Protein AF-A0A0N4TGU3-F1 (afdb_monomer_lite)

Foldseek 3Di:
DDWDWDWDPWQWFFDDPTDIDIFIGDPVRHGDDPVVVVVVVVCVVPPDDDDDDPPDDDDLPDADKDWDQDVPPGTDIDGNHDPAVVVVVVVVVWADLVVLLCVCVQVPPRHAFEAEEALLAPCLVNCCCRCCVSSNHDCVSYHNSHHDRRSVVFGQDADCVRVVVQQVVQLVQPHAKYKGAIRHRPDMWIAGHNRRGDDPVNVVVVCVVPVVNIVNCVVPNDDD

Sequence (224 aa):
INGGIILTASHNPGGPKADFGIKFNCANGGPAPEKLTEAIYAVSKNISKYYICHDLHADFTKIGKTDYDIDGYGIFTVHVIDSVKDYVQLMEQIFDFSKMKELLSGQTMGQFNVLIDSLYGATGPYVNTILVEKLGVDPKFMSHTTPKPDFGGGHPDPNLTYAKQLVDTMKKGEHDFGAAFDGDGDRNMILGKNGFFVTPSDSLAVIAANLKCIPYFQQNGIKG

Organism: Brugia pahangi (NCBI:txid6280)

Structure (mmCIF, N/CA/C/O backbone):
data_AF-A0A0N4TGU3-F1
#
_entry.id   AF-A0A0N4TGU3-F1
#
loop_
_atom_site.group_PDB
_atom_site.id
_atom_site.type_symbol
_atom_site.label_atom_id
_atom_site.label_alt_id
_atom_site.label_comp_id
_atom_site.label_asym_id
_atom_site.label_entity_id
_atom_site.label_seq_id
_atom_site.pdbx_PDB_ins_code
_atom_site.Cartn_x
_atom_site.Cartn_y
_atom_site.Cartn_z
_atom_site.occupancy
_atom_site.B_iso_or_equiv
_atom_site.auth_seq_id
_atom_site.auth_comp_id
_atom_site.auth_asym_id
_atom_site.auth_atom_id
_atom_site.pdbx_PDB_model_num
ATOM 1 N N . ILE A 1 1 ? 2.441 -5.077 -24.527 1.00 62.81 1 ILE A N 1
ATOM 2 C CA . ILE A 1 1 ? 1.468 -5.411 -23.460 1.00 62.81 1 ILE A CA 1
ATOM 3 C C . ILE A 1 1 ? 1.308 -4.152 -22.633 1.00 62.81 1 ILE A C 1
ATOM 5 O O . ILE A 1 1 ? 2.326 -3.623 -22.210 1.00 62.81 1 ILE A O 1
ATOM 9 N N . ASN A 1 2 ? 0.084 -3.656 -22.461 1.00 89.38 2 ASN A N 1
ATOM 10 C CA . ASN A 1 2 ? -0.181 -2.531 -21.562 1.00 89.38 2 ASN A CA 1
ATOM 11 C C . ASN A 1 2 ? -0.413 -3.092 -20.156 1.00 89.38 2 ASN A C 1
ATOM 13 O O . ASN A 1 2 ? -1.123 -4.091 -20.008 1.00 89.38 2 ASN A O 1
ATOM 17 N N . GLY A 1 3 ? 0.212 -2.493 -19.151 1.00 95.38 3 GLY A N 1
ATOM 18 C CA . GLY A 1 3 ? 0.211 -2.997 -17.784 1.00 95.38 3 GLY A CA 1
ATOM 19 C C . GLY A 1 3 ? 1.133 -2.185 -16.882 1.00 95.38 3 GLY A C 1
ATOM 20 O O . GLY A 1 3 ? 1.679 -1.169 -17.311 1.00 95.38 3 GLY A O 1
ATOM 21 N N . GLY A 1 4 ? 1.307 -2.650 -15.650 1.00 97.06 4 GLY A N 1
ATOM 22 C CA . GLY A 1 4 ? 2.168 -2.025 -14.649 1.00 97.06 4 GLY A CA 1
ATOM 23 C C . GLY A 1 4 ? 3.147 -3.027 -14.048 1.00 97.06 4 GLY A C 1
ATOM 24 O O . GLY A 1 4 ? 2.794 -4.183 -13.825 1.00 97.06 4 GLY A O 1
ATOM 25 N N . ILE A 1 5 ? 4.373 -2.578 -13.783 1.00 98.00 5 ILE A N 1
ATOM 26 C CA . ILE A 1 5 ? 5.356 -3.316 -12.983 1.00 98.00 5 ILE A CA 1
ATOM 27 C C . ILE A 1 5 ? 5.331 -2.734 -11.573 1.00 98.00 5 ILE A C 1
ATOM 29 O O . ILE A 1 5 ? 5.429 -1.520 -11.409 1.00 98.00 5 ILE A O 1
ATOM 33 N N . ILE A 1 6 ? 5.218 -3.599 -10.569 1.00 98.31 6 ILE A N 1
ATOM 34 C CA . ILE A 1 6 ? 5.195 -3.216 -9.157 1.00 98.31 6 ILE A CA 1
ATOM 35 C C . ILE A 1 6 ? 6.388 -3.885 -8.477 1.00 98.31 6 ILE A C 1
ATOM 37 O O . ILE A 1 6 ? 6.524 -5.110 -8.503 1.00 98.31 6 ILE A O 1
ATOM 41 N N . LEU A 1 7 ? 7.268 -3.075 -7.893 1.00 98.06 7 LEU A N 1
ATOM 42 C CA . LEU A 1 7 ? 8.461 -3.544 -7.192 1.00 98.06 7 LEU A CA 1
ATOM 43 C C . LEU A 1 7 ? 8.112 -3.782 -5.723 1.00 98.06 7 LEU A C 1
ATOM 45 O O . LEU A 1 7 ? 8.076 -2.847 -4.928 1.00 98.06 7 LEU A O 1
ATOM 49 N N . THR A 1 8 ? 7.783 -5.025 -5.385 1.00 98.19 8 THR A N 1
ATOM 50 C CA . THR A 1 8 ? 7.351 -5.410 -4.040 1.00 98.19 8 THR A CA 1
ATOM 51 C C . THR A 1 8 ? 7.442 -6.920 -3.828 1.00 98.19 8 THR A C 1
ATOM 53 O O . THR A 1 8 ? 7.104 -7.708 -4.714 1.00 98.19 8 THR A O 1
ATOM 56 N N . ALA A 1 9 ? 7.854 -7.317 -2.623 1.00 97.12 9 ALA A N 1
ATOM 57 C CA . ALA A 1 9 ? 7.730 -8.681 -2.108 1.00 97.12 9 ALA A CA 1
ATOM 58 C C . ALA A 1 9 ? 6.571 -8.809 -1.088 1.00 97.12 9 ALA A C 1
ATOM 60 O O . ALA A 1 9 ? 6.477 -9.788 -0.353 1.00 97.12 9 ALA A O 1
ATOM 61 N N . SER A 1 10 ? 5.651 -7.836 -1.072 1.00 96.44 10 SER A N 1
ATOM 62 C CA . SER A 1 10 ? 4.466 -7.791 -0.210 1.00 96.44 10 SER A CA 1
ATOM 63 C C . SER A 1 10 ? 4.842 -7.899 1.274 1.00 96.44 10 SER A C 1
ATOM 65 O O . SER A 1 10 ? 5.563 -7.041 1.771 1.00 96.44 10 SER A O 1
ATOM 67 N N . HIS A 1 11 ? 4.416 -8.947 1.975 1.00 96.44 11 HIS A N 1
ATOM 68 C CA . HIS A 1 11 ? 4.719 -9.175 3.396 1.00 96.44 11 HIS A CA 1
ATOM 69 C C . HIS A 1 11 ? 6.165 -9.594 3.739 1.00 96.44 11 HIS A C 1
ATOM 71 O O . HIS A 1 11 ? 6.512 -9.736 4.915 1.00 96.44 11 HIS A O 1
ATOM 77 N N . ASN A 1 12 ? 7.005 -9.859 2.737 1.00 96.75 12 ASN A N 1
ATOM 78 C CA . ASN A 1 12 ? 8.379 -10.297 2.959 1.00 96.75 12 ASN A CA 1
ATOM 79 C C . ASN A 1 12 ? 9.270 -9.143 3.469 1.00 96.75 12 ASN A C 1
ATOM 81 O O . ASN A 1 12 ? 9.029 -7.981 3.136 1.00 96.75 12 ASN A O 1
ATOM 85 N N . PRO A 1 13 ? 10.316 -9.440 4.263 1.00 96.69 13 PRO A N 1
ATOM 86 C CA . PRO A 1 13 ? 11.221 -8.422 4.780 1.00 96.69 13 PRO A CA 1
ATOM 87 C C . PRO A 1 13 ? 12.042 -7.788 3.650 1.00 96.69 13 PRO A C 1
ATOM 89 O O . PRO A 1 13 ? 12.363 -8.430 2.650 1.00 96.69 13 PRO A O 1
ATOM 92 N N . GLY A 1 14 ? 12.415 -6.524 3.846 1.00 96.81 14 GLY A N 1
ATOM 93 C CA . GLY A 1 14 ? 13.180 -5.722 2.895 1.00 96.81 14 GLY A CA 1
ATOM 94 C C . GLY A 1 14 ? 14.617 -5.473 3.348 1.00 96.81 14 GLY A C 1
ATOM 95 O O . GLY A 1 14 ? 15.012 -5.781 4.473 1.00 96.81 14 GLY A O 1
ATOM 96 N N . GLY A 1 15 ? 15.408 -4.879 2.459 1.00 96.12 15 GLY A N 1
ATOM 97 C CA . GLY A 1 15 ? 16.794 -4.492 2.709 1.00 96.12 15 GLY A CA 1
ATOM 98 C C . GLY A 1 15 ? 17.824 -5.340 1.948 1.00 96.12 15 GLY A C 1
ATOM 99 O O . GLY A 1 15 ? 17.481 -6.341 1.323 1.00 96.12 15 GLY A O 1
ATOM 100 N N . PRO A 1 16 ? 19.119 -4.969 1.992 1.00 94.81 16 PRO A N 1
ATOM 101 C CA . PRO A 1 16 ? 20.143 -5.515 1.087 1.00 94.81 16 PRO A CA 1
ATOM 102 C C . PRO A 1 16 ? 20.400 -7.027 1.177 1.00 94.81 16 PRO A C 1
ATOM 104 O O . PRO A 1 16 ? 21.059 -7.584 0.305 1.00 94.81 16 PRO A O 1
ATOM 107 N N . LYS A 1 17 ? 19.955 -7.677 2.259 1.00 94.50 17 LYS A N 1
ATOM 108 C CA . LYS A 1 17 ? 20.129 -9.118 2.514 1.00 94.50 17 LYS A CA 1
ATOM 109 C C . LYS A 1 17 ? 18.799 -9.874 2.601 1.00 94.50 17 LYS A C 1
ATOM 111 O O . LYS A 1 17 ? 18.796 -11.017 3.047 1.00 94.50 17 LYS A O 1
ATOM 116 N N . ALA A 1 18 ? 17.698 -9.215 2.262 1.00 95.69 18 ALA A N 1
ATOM 117 C CA . ALA A 1 18 ? 16.353 -9.753 2.377 1.00 95.69 18 ALA A CA 1
ATOM 118 C C . ALA A 1 18 ? 15.733 -9.945 0.985 1.00 95.69 18 ALA A C 1
ATOM 120 O O . ALA A 1 18 ? 16.453 -10.054 -0.012 1.00 95.69 18 ALA A O 1
ATOM 121 N N . ASP A 1 19 ? 14.408 -10.021 0.924 1.00 96.06 19 ASP A N 1
ATOM 122 C CA . ASP A 1 19 ? 13.689 -10.353 -0.294 1.00 96.06 19 ASP A CA 1
ATOM 123 C C . ASP A 1 19 ? 13.479 -9.129 -1.196 1.00 96.06 19 ASP A C 1
ATOM 125 O O . ASP A 1 19 ? 13.441 -7.975 -0.762 1.00 96.06 19 ASP A O 1
ATOM 129 N N . PHE A 1 20 ? 13.296 -9.398 -2.487 1.00 97.06 20 PHE A N 1
ATOM 130 C CA . PHE A 1 20 ? 12.851 -8.422 -3.473 1.00 97.06 20 PHE A CA 1
ATOM 131 C C . PHE A 1 20 ? 11.940 -9.116 -4.482 1.00 97.06 20 PHE A C 1
ATOM 133 O O . PHE A 1 20 ? 12.209 -10.242 -4.900 1.00 97.06 20 PHE A O 1
ATOM 140 N N . GLY A 1 21 ? 10.859 -8.450 -4.882 1.00 97.06 21 GLY A N 1
ATOM 141 C CA . GLY A 1 21 ? 9.856 -9.017 -5.776 1.00 97.06 21 GLY A CA 1
ATOM 142 C C . GLY A 1 21 ? 9.505 -8.073 -6.916 1.00 97.06 21 GLY A C 1
ATOM 143 O O . GLY A 1 21 ? 9.563 -6.851 -6.781 1.00 97.06 21 GLY A O 1
ATOM 144 N N . ILE A 1 22 ? 9.143 -8.656 -8.056 1.00 98.12 22 ILE A N 1
ATOM 145 C CA . ILE A 1 22 ? 8.679 -7.937 -9.242 1.00 98.12 22 ILE A CA 1
ATOM 146 C C . ILE A 1 22 ? 7.333 -8.547 -9.630 1.00 98.12 22 ILE A C 1
ATOM 148 O O . ILE A 1 22 ? 7.275 -9.686 -10.094 1.00 98.12 22 ILE A O 1
ATOM 152 N N . LYS A 1 23 ? 6.248 -7.796 -9.429 1.00 97.88 23 LYS A N 1
ATOM 153 C CA . LYS A 1 23 ? 4.895 -8.163 -9.865 1.00 97.88 23 LYS A CA 1
ATOM 154 C C . LYS A 1 23 ? 4.578 -7.466 -11.192 1.00 97.88 23 LYS A C 1
ATOM 156 O O . LYS A 1 23 ? 5.025 -6.344 -11.432 1.00 97.88 23 LYS A O 1
ATOM 161 N N . PHE A 1 24 ? 3.783 -8.114 -12.042 1.00 97.56 24 PHE A N 1
ATOM 162 C CA . PHE A 1 24 ? 3.253 -7.522 -13.272 1.00 97.56 24 PHE A CA 1
ATOM 163 C C . PHE A 1 24 ? 1.722 -7.586 -13.275 1.00 97.56 24 PHE A C 1
ATOM 165 O O . PHE A 1 24 ? 1.149 -8.669 -13.140 1.00 97.56 24 PHE A O 1
ATOM 172 N N . ASN A 1 25 ? 1.078 -6.437 -13.481 1.00 97.19 25 ASN A N 1
ATOM 173 C CA . ASN A 1 25 ? -0.370 -6.308 -13.629 1.00 97.19 25 ASN A CA 1
ATOM 174 C C . ASN A 1 25 ? -0.735 -5.957 -15.076 1.00 97.19 25 ASN A C 1
ATOM 176 O O . ASN A 1 25 ? -0.005 -5.245 -15.764 1.00 97.19 25 ASN A O 1
ATOM 180 N N . CYS A 1 26 ? -1.878 -6.455 -15.541 1.00 95.56 26 CYS A N 1
ATOM 181 C CA . CYS A 1 26 ? -2.378 -6.249 -16.900 1.00 95.56 26 CYS A CA 1
ATOM 182 C C . CYS A 1 26 ? -3.185 -4.948 -17.039 1.00 95.56 26 CYS A C 1
ATOM 184 O O . CYS A 1 26 ? -3.444 -4.238 -16.072 1.00 95.56 26 CYS A O 1
ATOM 186 N N . ALA A 1 27 ? -3.630 -4.651 -18.263 1.00 94.88 27 ALA A N 1
ATOM 187 C CA . ALA A 1 27 ? -4.400 -3.448 -18.596 1.00 94.88 27 ALA A CA 1
ATOM 188 C C . ALA A 1 27 ? -5.718 -3.273 -17.810 1.00 94.88 27 ALA A C 1
ATOM 190 O O . ALA A 1 27 ? -6.228 -2.162 -17.733 1.00 94.88 27 ALA A O 1
ATOM 191 N N . ASN A 1 28 ? -6.272 -4.343 -17.232 1.00 92.94 28 ASN A N 1
ATOM 192 C CA . ASN A 1 28 ? -7.450 -4.283 -16.359 1.00 92.94 28 ASN A CA 1
ATOM 193 C C . ASN A 1 28 ? -7.115 -3.900 -14.902 1.00 92.94 28 ASN A C 1
ATOM 195 O O . ASN A 1 28 ? -8.011 -3.889 -14.065 1.00 92.94 28 ASN A O 1
ATOM 199 N N . GLY A 1 29 ? -5.841 -3.653 -14.583 1.00 94.31 29 GLY A N 1
ATOM 200 C CA . GLY A 1 29 ? -5.355 -3.340 -13.237 1.00 94.31 29 GLY A CA 1
ATOM 201 C C . GLY A 1 29 ? -5.080 -4.561 -12.354 1.00 94.31 29 GLY A C 1
ATOM 202 O O . GLY A 1 29 ? -4.425 -4.418 -11.325 1.00 94.31 29 GLY A O 1
ATOM 203 N N . GLY A 1 30 ? -5.521 -5.758 -12.754 1.00 94.75 30 GLY A N 1
ATOM 204 C CA . GLY A 1 30 ? -5.329 -6.996 -11.996 1.00 94.75 30 GLY A CA 1
ATOM 205 C C . GLY A 1 30 ? -4.001 -7.711 -12.294 1.00 94.75 30 GLY A C 1
ATOM 206 O O . GLY A 1 30 ? -3.313 -7.357 -13.257 1.00 94.75 30 GLY A O 1
ATOM 207 N N . PRO A 1 31 ? -3.645 -8.742 -11.503 1.00 96.19 31 PRO A N 1
ATOM 208 C CA . PRO A 1 31 ? -2.438 -9.540 -11.709 1.00 96.19 31 PRO A CA 1
ATOM 209 C C . PRO A 1 31 ? -2.393 -10.203 -13.089 1.00 96.19 31 PRO A C 1
ATOM 211 O O . PRO A 1 31 ? -3.428 -10.514 -13.684 1.00 96.19 31 PRO A O 1
ATOM 214 N N . ALA A 1 32 ? -1.186 -10.463 -13.590 1.00 96.12 32 ALA A N 1
ATOM 215 C CA . ALA A 1 32 ? -0.993 -11.253 -14.799 1.00 96.12 32 ALA A CA 1
ATOM 216 C C . ALA A 1 32 ? -1.655 -12.643 -14.685 1.00 96.12 32 ALA A C 1
ATOM 218 O O . ALA A 1 32 ? -1.373 -13.365 -13.728 1.00 96.12 32 ALA A O 1
ATOM 219 N N . PRO A 1 33 ? -2.496 -13.057 -15.653 1.00 95.62 33 PRO A N 1
ATOM 220 C CA . PRO A 1 33 ? -3.058 -14.402 -15.659 1.00 95.62 33 PRO A CA 1
ATOM 221 C C . PRO A 1 33 ? -1.972 -15.443 -15.956 1.00 95.62 33 PRO A C 1
ATOM 223 O O . PRO A 1 33 ? -0.985 -15.141 -16.629 1.00 95.62 33 PRO A O 1
ATOM 226 N N . GLU A 1 34 ? -2.209 -16.692 -15.550 1.00 96.38 34 GLU A N 1
ATOM 227 C CA . GLU A 1 34 ? -1.253 -17.806 -15.679 1.00 96.38 34 GLU A CA 1
ATOM 228 C C . GLU A 1 34 ? -0.690 -17.961 -17.100 1.00 96.38 34 GLU A C 1
ATOM 230 O O . GLU A 1 34 ? 0.513 -18.096 -17.307 1.00 96.38 34 GLU A O 1
ATOM 235 N N . LYS A 1 35 ? -1.549 -17.838 -18.119 1.00 96.25 35 LYS A N 1
ATOM 236 C CA . LYS A 1 35 ? -1.128 -17.893 -19.527 1.00 96.25 35 LYS A CA 1
ATOM 237 C C . LYS A 1 35 ? -0.034 -16.869 -19.858 1.00 96.25 35 LYS A C 1
ATOM 239 O O . LYS A 1 35 ? 0.844 -17.151 -20.671 1.00 96.25 35 LYS A O 1
ATOM 244 N N . LEU A 1 36 ? -0.104 -15.671 -19.274 1.00 95.50 36 LEU A N 1
ATOM 245 C CA . LEU A 1 36 ? 0.902 -14.635 -19.480 1.00 95.50 36 LEU A CA 1
ATOM 246 C C . LEU A 1 36 ? 2.160 -14.907 -18.650 1.00 95.50 36 LEU A C 1
ATOM 248 O O . LEU A 1 36 ? 3.262 -14.745 -19.172 1.00 95.50 36 LEU A O 1
ATOM 252 N N . THR A 1 37 ? 2.024 -15.338 -17.395 1.00 96.88 37 THR A N 1
ATOM 253 C CA . THR A 1 37 ? 3.190 -15.657 -16.556 1.00 96.88 37 THR A CA 1
ATOM 254 C C . THR A 1 37 ? 3.992 -16.825 -17.128 1.00 96.88 37 THR A C 1
ATOM 256 O O . THR A 1 37 ? 5.217 -16.749 -17.163 1.00 96.88 37 THR A O 1
ATOM 259 N N . GLU A 1 38 ? 3.331 -17.841 -17.686 1.00 97.88 38 GLU A N 1
ATOM 260 C CA . GLU A 1 38 ? 3.986 -18.943 -18.404 1.00 97.88 38 GLU A CA 1
ATOM 261 C C . GLU A 1 38 ? 4.709 -18.470 -19.668 1.00 97.88 38 GLU A C 1
ATOM 263 O O . GLU A 1 38 ? 5.823 -18.907 -19.958 1.00 97.88 38 GLU A O 1
ATOM 268 N N . ALA A 1 39 ? 4.130 -17.521 -20.408 1.00 96.75 39 ALA A N 1
ATOM 269 C CA . ALA A 1 39 ? 4.801 -16.930 -21.563 1.00 96.75 39 ALA A CA 1
ATOM 270 C C . ALA A 1 39 ? 6.064 -16.149 -21.151 1.00 96.75 39 ALA A C 1
ATOM 272 O O . ALA A 1 39 ? 7.111 -16.296 -21.783 1.00 96.75 39 ALA A O 1
ATOM 273 N N . ILE A 1 40 ? 5.991 -15.361 -20.070 1.00 96.50 40 ILE A N 1
ATOM 274 C CA . ILE A 1 40 ? 7.148 -14.650 -19.501 1.00 96.50 40 ILE A CA 1
ATOM 275 C C . ILE A 1 40 ? 8.219 -15.655 -19.053 1.00 96.50 40 ILE A C 1
ATOM 277 O O . ILE A 1 40 ? 9.395 -15.479 -19.370 1.00 96.50 40 ILE A O 1
ATOM 281 N N . TYR A 1 41 ? 7.819 -16.736 -18.382 1.00 98.19 41 TYR A N 1
ATOM 282 C CA . TYR A 1 41 ? 8.716 -17.803 -17.940 1.00 98.19 41 TYR A CA 1
ATOM 283 C C . TYR A 1 41 ? 9.380 -18.548 -19.110 1.00 98.19 41 TYR A C 1
ATOM 285 O O . TYR A 1 41 ? 10.576 -18.842 -19.085 1.00 98.19 41 TYR A O 1
ATOM 293 N N . ALA A 1 42 ? 8.638 -18.835 -20.178 1.00 98.19 42 ALA A N 1
ATOM 294 C CA . ALA A 1 42 ? 9.193 -19.454 -21.375 1.00 98.19 42 ALA A CA 1
ATOM 295 C C . ALA A 1 42 ? 10.245 -18.555 -22.047 1.00 98.19 42 ALA A C 1
ATOM 297 O O . ALA A 1 42 ? 11.289 -19.054 -22.474 1.00 98.19 42 ALA A O 1
ATOM 298 N N . VAL A 1 43 ? 10.004 -17.240 -22.106 1.00 97.44 43 VAL A N 1
ATOM 299 C CA . VAL A 1 43 ? 10.977 -16.268 -22.627 1.00 97.44 43 VAL A CA 1
ATOM 300 C C . VAL A 1 43 ? 12.199 -16.174 -21.715 1.00 97.44 43 VAL A C 1
ATOM 302 O O . VAL A 1 43 ? 13.317 -16.230 -22.220 1.00 97.44 43 VAL A O 1
ATOM 305 N N . SER A 1 44 ? 12.024 -16.094 -20.392 1.00 97.69 44 SER A N 1
ATOM 306 C CA . SER A 1 44 ? 13.148 -15.944 -19.455 1.00 97.69 44 SER A CA 1
ATOM 307 C C . SER A 1 44 ? 14.124 -17.122 -19.496 1.00 97.69 44 SER A C 1
ATOM 309 O O . SER A 1 44 ? 15.324 -16.922 -19.339 1.00 97.69 44 SER A O 1
ATOM 311 N N . LYS A 1 45 ? 13.643 -18.336 -19.794 1.00 98.31 45 LYS A N 1
ATOM 312 C CA . LYS A 1 45 ? 14.494 -19.524 -19.985 1.00 98.31 45 LYS A CA 1
ATOM 313 C C . LYS A 1 45 ? 15.342 -19.502 -21.256 1.00 98.31 45 LYS A C 1
ATOM 315 O O . LYS A 1 45 ? 16.342 -20.207 -21.317 1.00 98.31 45 LYS A O 1
ATOM 320 N N . ASN A 1 46 ? 14.922 -18.758 -22.277 1.00 97.81 46 ASN A N 1
ATOM 321 C CA . ASN A 1 46 ? 15.519 -18.806 -23.617 1.00 97.81 46 ASN A CA 1
ATOM 322 C C . ASN A 1 46 ? 16.104 -17.461 -24.071 1.00 97.81 46 ASN A C 1
ATOM 324 O O . ASN A 1 46 ? 16.582 -17.345 -25.201 1.00 97.81 46 ASN A O 1
ATOM 328 N N . ILE A 1 47 ? 16.043 -16.428 -23.230 1.00 97.69 47 ILE A N 1
ATOM 329 C CA . ILE A 1 47 ? 16.523 -15.092 -23.575 1.00 97.69 47 ILE A CA 1
ATOM 330 C C . ILE A 1 47 ? 18.046 -15.103 -23.770 1.00 97.69 47 ILE A C 1
ATOM 332 O O . ILE A 1 47 ? 18.796 -15.560 -22.915 1.00 97.69 47 ILE A O 1
ATOM 336 N N . SER A 1 48 ? 18.509 -14.585 -24.909 1.00 97.81 48 SER A N 1
ATOM 337 C CA . SER A 1 48 ? 19.939 -14.495 -25.249 1.00 97.81 48 SER A CA 1
ATOM 338 C C . SER A 1 48 ? 20.453 -13.059 -25.364 1.00 97.81 48 SER A C 1
ATOM 340 O O . SER A 1 48 ? 21.660 -12.830 -25.337 1.00 97.81 48 SER A O 1
ATOM 342 N N . LYS A 1 49 ? 19.547 -12.082 -25.481 1.00 97.69 49 LYS A N 1
ATOM 343 C CA . LYS A 1 49 ? 19.855 -10.649 -25.491 1.00 97.69 49 LYS A CA 1
ATOM 344 C C . LYS A 1 49 ? 18.707 -9.849 -24.887 1.00 97.69 49 LYS A C 1
ATOM 346 O O . LYS A 1 49 ? 17.549 -10.249 -24.994 1.00 97.69 49 LYS A O 1
ATOM 351 N N . TYR A 1 50 ? 19.034 -8.687 -24.341 1.00 96.75 50 TYR A N 1
ATOM 352 C CA . TYR A 1 50 ? 18.082 -7.641 -23.982 1.00 96.75 50 TYR A CA 1
ATOM 353 C C . TYR A 1 50 ? 18.614 -6.290 -24.470 1.00 96.75 50 TYR A C 1
ATOM 355 O O . TYR A 1 50 ? 19.786 -6.171 -24.826 1.00 96.75 50 TYR A O 1
ATOM 363 N N . TYR A 1 51 ? 17.740 -5.290 -24.522 1.00 93.81 51 TYR A N 1
ATOM 364 C CA . TYR A 1 51 ? 18.064 -3.942 -24.978 1.00 93.81 51 TYR A CA 1
ATOM 365 C C . TYR A 1 51 ? 17.891 -2.962 -23.824 1.00 93.81 51 TYR A C 1
ATOM 367 O O . TYR A 1 51 ? 16.942 -3.084 -23.051 1.00 93.81 51 TYR A O 1
ATOM 375 N N . ILE A 1 52 ? 18.807 -2.005 -23.707 1.00 95.06 52 ILE A N 1
ATOM 376 C CA . ILE A 1 52 ? 18.820 -1.012 -22.634 1.00 95.06 52 ILE A CA 1
ATOM 377 C C . ILE A 1 52 ? 19.398 0.305 -23.158 1.00 95.06 52 ILE A C 1
ATOM 379 O O . ILE A 1 52 ? 20.338 0.301 -23.950 1.00 95.06 52 ILE A O 1
ATOM 383 N N . CYS A 1 53 ? 18.831 1.426 -22.712 1.00 94.94 53 CYS A N 1
ATOM 384 C CA . CYS A 1 53 ? 19.382 2.762 -22.934 1.00 94.94 53 CYS A CA 1
ATOM 385 C C . CYS A 1 53 ? 20.183 3.154 -21.688 1.00 94.94 53 CYS A C 1
ATOM 387 O O . CYS A 1 53 ? 19.594 3.589 -20.702 1.00 94.94 53 CYS A O 1
ATOM 389 N N . HIS A 1 54 ? 21.502 2.945 -21.701 1.00 92.62 54 HIS A N 1
ATOM 390 C CA . HIS A 1 54 ? 22.352 3.155 -20.519 1.00 92.62 54 HIS A CA 1
ATOM 391 C C . HIS A 1 54 ? 22.375 4.606 -20.026 1.00 92.62 54 HIS A C 1
ATOM 393 O O . HIS A 1 54 ? 22.473 4.822 -18.822 1.00 92.62 54 HIS A O 1
ATOM 399 N N . ASP A 1 55 ? 22.235 5.567 -20.940 1.00 91.88 55 ASP A N 1
ATOM 400 C CA . ASP A 1 55 ? 22.310 7.000 -20.637 1.00 91.88 55 ASP A CA 1
ATOM 401 C C . ASP A 1 55 ? 20.961 7.593 -20.183 1.00 91.88 55 ASP A C 1
ATOM 403 O O . ASP A 1 55 ? 20.870 8.775 -19.844 1.00 91.88 55 ASP A O 1
ATOM 407 N N . LEU A 1 56 ? 19.888 6.789 -20.176 1.00 94.38 56 LEU A N 1
ATOM 408 C CA . LEU A 1 56 ? 18.568 7.238 -19.742 1.00 94.38 56 LEU A CA 1
ATOM 409 C C . LEU A 1 56 ? 18.492 7.232 -18.214 1.00 94.38 56 LEU A C 1
ATOM 411 O O . LEU A 1 56 ? 18.369 6.184 -17.578 1.00 94.38 56 LEU A O 1
ATOM 415 N N . HIS A 1 57 ? 18.480 8.429 -17.631 1.00 94.00 57 HIS A N 1
ATOM 416 C CA . HIS A 1 57 ? 18.319 8.637 -16.195 1.00 94.00 57 HIS A CA 1
ATOM 417 C C . HIS A 1 57 ? 17.068 9.472 -15.901 1.00 94.00 57 HIS A C 1
ATOM 419 O O . HIS A 1 57 ? 17.019 10.674 -16.174 1.00 94.00 57 HIS A O 1
ATOM 425 N N . ALA A 1 58 ? 16.050 8.826 -15.329 1.00 94.50 58 ALA A N 1
ATOM 426 C CA . ALA A 1 58 ? 14.833 9.490 -14.877 1.00 94.50 58 ALA A CA 1
ATOM 427 C C . ALA A 1 58 ? 14.961 9.995 -13.433 1.00 94.50 58 ALA A C 1
ATOM 429 O O . ALA A 1 58 ? 15.377 9.251 -12.546 1.00 94.50 58 ALA A O 1
ATOM 430 N N . ASP A 1 59 ? 14.594 11.258 -13.197 1.00 94.56 59 ASP A N 1
ATOM 431 C CA . ASP A 1 59 ? 14.515 11.844 -11.855 1.00 94.56 59 ASP A CA 1
ATOM 432 C C . ASP A 1 59 ? 13.123 11.584 -11.264 1.00 94.56 59 ASP A C 1
ATOM 434 O O . ASP A 1 59 ? 12.160 12.277 -11.584 1.00 94.56 59 ASP A O 1
ATOM 438 N N . PHE A 1 60 ? 13.017 10.585 -10.387 1.00 95.50 60 PHE A N 1
ATOM 439 C CA . PHE A 1 60 ? 11.763 10.237 -9.708 1.00 95.50 60 PHE A CA 1
ATOM 440 C C . PHE A 1 60 ? 11.451 11.128 -8.492 1.00 95.50 60 PHE A C 1
ATOM 442 O O . PHE A 1 60 ? 10.450 10.905 -7.817 1.00 95.50 60 PHE A O 1
ATOM 449 N N . THR A 1 61 ? 12.290 12.125 -8.182 1.00 95.38 61 THR A N 1
ATOM 450 C CA . THR A 1 61 ? 12.102 12.999 -7.008 1.00 95.38 61 THR A CA 1
ATOM 451 C C . THR A 1 61 ? 11.203 14.203 -7.284 1.00 95.38 61 THR A C 1
ATOM 453 O O . THR A 1 61 ? 10.804 14.903 -6.353 1.00 95.38 61 THR A O 1
ATOM 456 N N . LYS A 1 62 ? 10.862 14.454 -8.554 1.00 94.75 62 LYS A N 1
ATOM 457 C CA . LYS A 1 62 ? 10.057 15.602 -8.980 1.00 94.75 62 LYS A CA 1
ATOM 458 C C . LYS A 1 62 ? 8.846 15.141 -9.766 1.00 94.75 62 LYS A C 1
ATOM 460 O O . LYS A 1 62 ? 8.987 14.528 -10.817 1.00 94.75 62 LYS A O 1
ATOM 465 N N . ILE A 1 63 ? 7.661 15.504 -9.284 1.00 98.00 63 ILE A N 1
ATOM 466 C CA . ILE A 1 63 ? 6.411 15.327 -10.025 1.00 98.00 63 ILE A CA 1
ATOM 467 C C . ILE A 1 63 ? 6.477 16.139 -11.319 1.00 98.00 63 ILE A C 1
ATOM 469 O O . ILE A 1 63 ? 6.845 17.316 -11.309 1.00 98.00 63 ILE A O 1
ATOM 473 N N . GLY A 1 64 ? 6.078 15.526 -12.428 1.00 97.75 64 GLY A N 1
ATOM 474 C CA . GLY A 1 64 ? 6.056 16.179 -13.725 1.00 97.75 64 GLY A CA 1
ATOM 475 C C . GLY A 1 64 ? 6.189 15.209 -14.887 1.00 97.75 64 GLY A C 1
ATOM 476 O O . GLY A 1 64 ? 6.250 13.992 -14.722 1.00 97.75 64 GLY A O 1
ATOM 477 N N . LYS A 1 65 ? 6.220 15.790 -16.084 1.00 98.00 65 LYS A N 1
ATOM 478 C CA . LYS A 1 65 ? 6.467 15.086 -17.338 1.00 98.00 65 LYS A CA 1
ATOM 479 C C . LYS A 1 65 ? 7.879 15.415 -17.819 1.00 98.00 65 LYS A C 1
ATOM 481 O O . LYS A 1 65 ? 8.255 16.586 -17.858 1.00 98.00 65 LYS A O 1
ATOM 486 N N . THR A 1 66 ? 8.627 14.401 -18.233 1.00 97.69 66 THR A N 1
ATOM 487 C CA . THR A 1 66 ? 9.939 14.555 -18.870 1.00 97.69 66 THR A CA 1
ATOM 488 C C . THR A 1 66 ? 9.993 13.719 -20.141 1.00 97.69 66 THR A C 1
ATOM 490 O O . THR A 1 66 ? 9.671 12.533 -20.121 1.00 97.69 66 THR A O 1
ATOM 493 N N . ASP A 1 67 ? 10.380 14.357 -21.242 1.00 97.12 67 ASP A N 1
ATOM 494 C CA . ASP A 1 67 ? 10.561 13.725 -22.546 1.00 97.12 67 ASP A CA 1
ATOM 495 C C . ASP A 1 67 ? 12.058 13.463 -22.775 1.00 97.12 67 ASP A C 1
ATOM 497 O O . ASP A 1 67 ? 12.888 14.350 -22.571 1.00 97.12 67 ASP A O 1
ATOM 501 N N . TYR A 1 68 ? 12.389 12.243 -23.191 1.00 95.88 68 TYR A N 1
ATOM 502 C CA . TYR A 1 68 ? 13.735 11.777 -23.514 1.00 95.88 68 TYR A CA 1
ATOM 503 C C . TYR A 1 68 ? 13.788 11.430 -24.997 1.00 95.88 68 TYR A C 1
ATOM 505 O O . TYR A 1 68 ? 12.997 10.609 -25.459 1.00 95.88 68 TYR A O 1
ATOM 513 N N . ASP A 1 69 ? 14.708 12.034 -25.742 1.00 95.19 69 ASP A N 1
ATOM 514 C CA . ASP A 1 69 ? 14.960 11.636 -27.126 1.00 95.19 69 ASP A CA 1
ATOM 515 C C . ASP A 1 69 ? 15.861 10.398 -27.144 1.00 95.19 69 ASP A C 1
ATOM 517 O O . ASP A 1 69 ? 16.977 10.421 -26.620 1.00 95.19 69 ASP A O 1
ATOM 521 N N . ILE A 1 70 ? 15.348 9.297 -27.685 1.00 94.62 70 ILE A N 1
ATOM 522 C CA . ILE A 1 70 ? 16.054 8.023 -27.775 1.00 94.62 70 ILE A CA 1
ATOM 523 C C . ILE A 1 70 ? 16.546 7.865 -29.208 1.00 94.62 70 ILE A C 1
ATOM 525 O O . ILE A 1 70 ? 15.741 7.709 -30.130 1.00 94.62 70 ILE A O 1
ATOM 529 N N . ASP A 1 71 ? 17.870 7.875 -29.385 1.00 91.56 71 ASP A N 1
ATOM 530 C CA . ASP A 1 71 ? 18.515 7.845 -30.700 1.00 91.56 71 ASP A CA 1
ATOM 531 C C . ASP A 1 71 ? 18.000 6.683 -31.564 1.00 91.56 71 ASP A C 1
ATOM 533 O O . ASP A 1 71 ? 18.086 5.511 -31.194 1.00 91.56 71 ASP A O 1
ATOM 537 N N . GLY A 1 72 ? 17.407 7.022 -32.709 1.00 90.69 72 GLY A N 1
ATOM 538 C CA . GLY A 1 72 ? 16.804 6.064 -33.637 1.00 90.69 72 GLY A CA 1
ATOM 539 C C . GLY A 1 72 ? 15.437 5.484 -33.230 1.00 90.69 72 GLY A C 1
ATOM 540 O O . GLY A 1 72 ? 14.870 4.726 -34.016 1.00 90.69 72 GLY A O 1
ATOM 541 N N . TYR 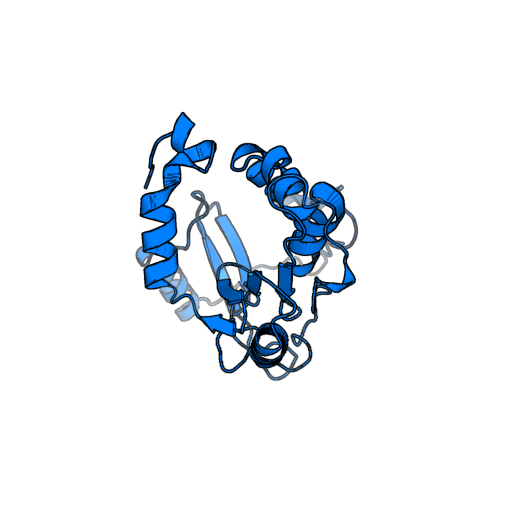A 1 73 ? 14.877 5.838 -32.065 1.00 91.31 73 TYR A N 1
ATOM 542 C CA . TYR A 1 73 ? 13.576 5.345 -31.571 1.00 91.31 73 TYR A CA 1
ATOM 543 C C . TYR A 1 73 ? 12.545 6.452 -31.287 1.00 91.31 73 TYR A C 1
ATOM 545 O O . TYR A 1 73 ? 11.350 6.160 -31.221 1.00 91.31 73 TYR A O 1
ATOM 553 N N . GLY A 1 74 ? 12.976 7.712 -31.174 1.00 95.00 74 GLY A N 1
ATOM 554 C CA . GLY A 1 74 ? 12.112 8.873 -30.959 1.00 95.00 74 GLY A CA 1
ATOM 555 C C . GLY A 1 74 ? 11.882 9.193 -29.482 1.00 95.00 74 GLY A C 1
ATOM 556 O O . GLY A 1 74 ? 12.668 8.821 -28.616 1.00 95.00 74 GLY A O 1
ATOM 557 N N . ILE A 1 75 ? 10.794 9.909 -29.187 1.00 96.94 75 ILE A N 1
ATOM 558 C CA . ILE A 1 75 ? 10.536 10.432 -27.841 1.00 96.94 75 ILE A CA 1
ATOM 559 C C . ILE A 1 75 ? 9.973 9.347 -26.913 1.00 96.94 75 ILE A C 1
ATOM 561 O O . ILE A 1 75 ? 8.894 8.803 -27.152 1.00 96.94 75 ILE A O 1
ATOM 565 N N . PHE A 1 76 ? 10.677 9.094 -25.811 1.00 96.50 76 PHE A N 1
ATOM 566 C CA . PHE A 1 76 ? 10.209 8.332 -24.658 1.00 96.50 76 PHE A CA 1
ATOM 567 C C . PHE A 1 76 ? 9.818 9.280 -23.522 1.00 96.50 76 PHE A C 1
ATOM 569 O O . PHE A 1 76 ? 10.614 10.104 -23.083 1.00 96.50 76 PHE A O 1
ATOM 576 N N . THR A 1 77 ? 8.599 9.150 -23.010 1.00 96.94 77 THR A N 1
ATOM 577 C CA . THR A 1 77 ? 8.067 10.053 -21.985 1.00 96.94 77 THR A CA 1
ATOM 578 C C . THR A 1 77 ? 7.964 9.359 -20.628 1.00 96.94 77 THR A C 1
ATOM 580 O O . THR A 1 77 ? 7.368 8.288 -20.517 1.00 96.94 77 THR A O 1
ATOM 583 N N . VAL A 1 78 ? 8.445 10.022 -19.574 1.00 97.62 78 VAL A N 1
ATOM 584 C CA . VAL A 1 78 ? 8.247 9.629 -18.171 1.00 97.62 78 VAL A CA 1
ATOM 585 C C . VAL A 1 78 ? 7.321 10.628 -17.480 1.00 97.62 78 VAL A C 1
ATOM 587 O O . VAL A 1 78 ? 7.554 11.834 -17.524 1.00 97.62 78 VAL A O 1
ATOM 590 N N . HIS A 1 79 ? 6.277 10.122 -16.822 1.00 97.81 79 HIS A N 1
ATOM 591 C CA . HIS A 1 79 ? 5.423 10.897 -15.920 1.00 97.81 79 HIS A CA 1
ATOM 592 C C . HIS A 1 79 ? 5.673 10.437 -14.486 1.00 97.81 79 HIS A C 1
ATOM 594 O O . HIS A 1 79 ? 5.342 9.306 -14.133 1.00 97.81 79 HIS A O 1
ATOM 600 N N . VAL A 1 80 ? 6.224 11.318 -13.658 1.00 98.25 80 VAL A N 1
ATOM 601 C CA . VAL A 1 80 ? 6.279 11.131 -12.207 1.00 98.25 80 VAL A CA 1
ATOM 602 C C . VAL A 1 80 ? 5.037 11.792 -11.628 1.00 98.25 80 VAL A C 1
ATOM 604 O O . VAL A 1 80 ? 4.805 12.982 -11.849 1.00 98.25 80 VAL A O 1
ATOM 607 N N . ILE A 1 81 ? 4.221 11.020 -10.921 1.00 98.06 81 ILE A N 1
ATOM 608 C CA . ILE A 1 81 ? 2.949 11.476 -10.355 1.00 98.06 81 ILE A CA 1
ATOM 609 C C . ILE A 1 81 ? 3.012 11.494 -8.831 1.00 98.06 81 ILE A C 1
ATOM 611 O O . ILE A 1 81 ? 3.875 10.862 -8.224 1.00 98.06 81 ILE A O 1
ATOM 615 N N . ASP A 1 82 ? 2.086 12.226 -8.221 1.00 98.06 82 ASP A N 1
ATOM 616 C CA . ASP A 1 82 ? 1.845 12.117 -6.787 1.00 98.06 82 ASP A CA 1
ATOM 617 C C . ASP A 1 82 ? 1.361 10.698 -6.457 1.00 98.06 82 ASP A C 1
ATOM 619 O O . ASP A 1 82 ? 0.420 10.206 -7.082 1.00 98.06 82 ASP A O 1
ATOM 623 N N . SER A 1 83 ? 1.996 10.045 -5.485 1.00 97.06 83 SER A N 1
ATOM 624 C CA . SER A 1 83 ? 1.692 8.653 -5.144 1.00 97.06 83 SER A CA 1
ATOM 625 C C . SER A 1 83 ? 0.289 8.453 -4.565 1.00 97.06 83 SER A C 1
ATOM 627 O O . SER A 1 83 ? -0.223 7.343 -4.606 1.00 97.06 83 SER A O 1
ATOM 629 N N . VAL A 1 84 ? -0.328 9.487 -3.990 1.00 98.25 84 VAL A N 1
ATOM 630 C CA . VAL A 1 84 ? -1.513 9.360 -3.129 1.00 98.25 84 VAL A CA 1
ATOM 631 C C . VAL A 1 84 ? -2.745 10.030 -3.742 1.00 98.25 84 VAL A C 1
ATOM 633 O O . VAL A 1 84 ? -3.866 9.557 -3.551 1.00 98.25 84 VAL A O 1
ATOM 636 N N . LYS A 1 85 ? -2.559 11.112 -4.503 1.00 98.25 85 LYS A N 1
ATOM 637 C CA . LYS A 1 85 ? -3.630 11.991 -4.994 1.00 98.25 85 LYS A CA 1
ATOM 638 C C . LYS A 1 85 ? -4.769 11.254 -5.701 1.00 98.25 85 LYS A C 1
ATOM 640 O O . LYS A 1 85 ? -5.923 11.409 -5.301 1.00 98.25 85 LYS A O 1
ATOM 645 N N . ASP A 1 86 ? -4.465 10.473 -6.734 1.00 98.31 86 ASP A N 1
ATOM 646 C CA . ASP A 1 86 ? -5.495 9.822 -7.556 1.00 98.31 86 ASP A CA 1
ATOM 647 C C . ASP A 1 86 ? -6.235 8.735 -6.759 1.00 98.31 86 ASP A C 1
ATOM 649 O O . ASP A 1 86 ? -7.452 8.577 -6.877 1.00 98.31 86 ASP A O 1
ATOM 653 N N . TYR A 1 87 ? -5.522 8.040 -5.866 1.00 98.50 87 TYR A N 1
ATOM 654 C CA . TYR A 1 87 ? -6.119 7.066 -4.956 1.00 98.50 87 TYR A CA 1
ATOM 655 C C . TYR A 1 87 ? -7.080 7.728 -3.961 1.00 98.50 87 TYR A C 1
ATOM 657 O O . TYR A 1 87 ? -8.191 7.244 -3.762 1.00 98.50 87 TYR A O 1
ATOM 665 N N . VAL A 1 88 ? -6.700 8.861 -3.361 1.00 98.31 88 VAL A N 1
ATOM 666 C CA . VAL A 1 88 ? -7.573 9.599 -2.430 1.00 98.31 88 VAL A CA 1
ATOM 667 C C . VAL A 1 88 ? -8.835 10.083 -3.128 1.00 98.31 88 VAL A C 1
ATOM 669 O O . VAL A 1 88 ? -9.920 9.934 -2.573 1.00 98.31 88 VAL A O 1
ATOM 672 N N . GLN A 1 89 ? -8.717 10.590 -4.357 1.00 98.38 89 GLN A N 1
ATOM 673 C CA . GLN A 1 89 ? -9.883 10.982 -5.152 1.00 98.38 89 GLN A CA 1
ATOM 674 C C . GLN A 1 89 ? -10.831 9.804 -5.395 1.00 98.38 89 GLN A C 1
ATOM 676 O O . GLN A 1 89 ? -12.047 9.968 -5.302 1.00 98.38 89 GLN A O 1
ATOM 681 N N . LEU A 1 90 ? -10.296 8.609 -5.661 1.00 98.12 90 LEU A N 1
ATOM 682 C CA . LEU A 1 90 ? -11.106 7.397 -5.772 1.00 98.12 90 LEU A CA 1
ATOM 683 C C . LEU A 1 90 ? -11.777 7.039 -4.435 1.00 98.12 90 LEU A C 1
ATOM 685 O O . LEU A 1 90 ? -12.962 6.715 -4.414 1.00 98.12 90 LEU A O 1
ATOM 689 N N . MET A 1 91 ? -11.060 7.127 -3.312 1.00 98.44 91 MET A N 1
ATOM 690 C CA . MET A 1 91 ? -11.626 6.832 -1.988 1.00 98.44 91 MET A CA 1
ATOM 691 C C . MET A 1 91 ? -12.759 7.792 -1.609 1.00 98.44 91 MET A C 1
ATOM 693 O O . MET A 1 91 ? -13.767 7.345 -1.063 1.00 98.44 91 MET A O 1
ATOM 697 N N . GLU A 1 92 ? -12.638 9.079 -1.946 1.00 97.50 92 GLU A N 1
ATOM 698 C CA . GLU A 1 92 ? -13.686 10.094 -1.744 1.00 97.50 92 GLU A CA 1
ATOM 699 C C . GLU A 1 92 ? -14.945 9.823 -2.589 1.00 97.50 92 GLU A C 1
ATOM 701 O O . GLU A 1 92 ? -16.041 10.231 -2.211 1.00 97.50 92 GLU A O 1
ATOM 706 N N . GLN A 1 93 ? -14.817 9.115 -3.716 1.00 97.25 93 GLN A N 1
ATOM 707 C CA . GLN A 1 93 ? -15.966 8.670 -4.515 1.00 97.25 93 GLN A CA 1
ATOM 708 C C . GLN A 1 93 ? -16.617 7.398 -3.954 1.00 97.25 93 GLN A C 1
ATOM 710 O O . GLN A 1 93 ? -17.799 7.151 -4.199 1.00 97.25 93 GLN A O 1
ATOM 715 N N . ILE A 1 94 ? -15.858 6.574 -3.223 1.00 97.81 94 ILE A N 1
ATOM 716 C CA . ILE A 1 94 ? -16.334 5.289 -2.701 1.00 97.81 94 ILE A CA 1
ATOM 717 C C . ILE A 1 94 ? -17.005 5.443 -1.330 1.00 97.81 94 ILE A C 1
ATOM 719 O O . ILE A 1 94 ? -18.058 4.839 -1.088 1.00 97.81 94 ILE A O 1
ATOM 723 N N . PHE A 1 95 ? -16.405 6.239 -0.441 1.00 98.44 95 PHE A N 1
ATOM 724 C CA . PHE A 1 95 ? -16.794 6.377 0.963 1.00 98.44 95 PHE A CA 1
ATOM 725 C C . PHE A 1 95 ? -17.341 7.769 1.296 1.00 98.44 95 PHE A C 1
ATOM 727 O O . PHE A 1 95 ? -16.991 8.770 0.680 1.00 98.44 95 PHE A O 1
ATOM 734 N N . ASP A 1 96 ? -18.171 7.843 2.338 1.00 98.31 96 ASP A N 1
ATOM 735 C CA . ASP A 1 96 ? -18.680 9.108 2.877 1.00 98.31 96 ASP A CA 1
ATOM 736 C C . ASP A 1 96 ? -17.676 9.691 3.888 1.00 98.31 96 ASP A C 1
ATOM 738 O O . ASP A 1 96 ? -17.729 9.403 5.087 1.00 98.31 96 ASP A O 1
ATOM 742 N N . PHE A 1 97 ? -16.730 10.496 3.394 1.00 98.44 97 PHE A N 1
ATOM 743 C CA . PHE A 1 97 ? -15.685 11.104 4.228 1.00 98.44 97 PHE A CA 1
ATOM 744 C C . PHE A 1 97 ? -16.2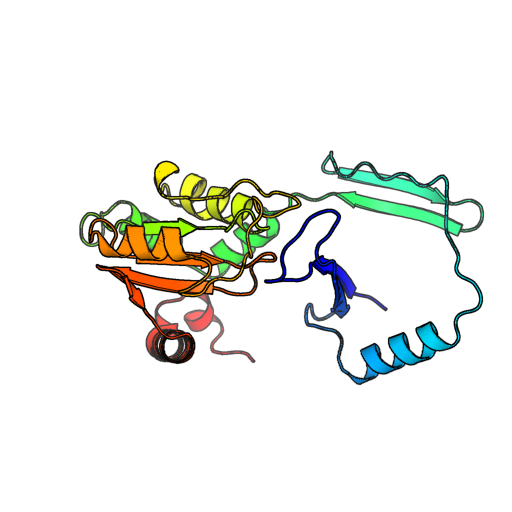57 12.030 5.308 1.00 98.44 97 PHE A C 1
ATOM 746 O O . PHE A 1 97 ? -15.674 12.135 6.387 1.00 98.44 97 PHE A O 1
ATOM 753 N N . SER A 1 98 ? -17.407 12.665 5.061 1.00 98.00 98 SER A N 1
ATOM 754 C CA . SER A 1 98 ? -18.070 13.514 6.054 1.00 98.00 98 SER A CA 1
ATOM 755 C C . SER A 1 98 ? -18.513 12.687 7.258 1.00 98.00 98 SER A C 1
ATOM 757 O O . SER A 1 98 ? -18.134 13.005 8.383 1.00 98.00 98 SER A O 1
ATOM 759 N N . LYS A 1 99 ? -19.206 11.562 7.037 1.00 98.00 99 LYS A N 1
ATOM 760 C CA . LYS A 1 99 ? -19.607 10.660 8.133 1.00 98.00 99 LYS A CA 1
ATOM 761 C C . LYS A 1 99 ? -18.425 10.022 8.848 1.00 98.00 99 LYS A C 1
ATOM 763 O O . LYS A 1 99 ? -18.450 9.874 10.067 1.00 98.00 99 LYS A O 1
ATOM 768 N N . MET A 1 100 ? -17.380 9.647 8.110 1.00 98.12 100 MET A N 1
ATOM 769 C CA . MET A 1 100 ? -16.157 9.127 8.727 1.00 98.12 100 MET A CA 1
ATOM 770 C C . MET A 1 100 ? -15.521 10.174 9.647 1.00 98.12 100 MET A C 1
ATOM 772 O O . MET A 1 100 ? -15.114 9.847 10.759 1.00 98.12 100 MET A O 1
ATOM 776 N N . LYS A 1 101 ? -15.488 11.441 9.225 1.00 97.94 101 LYS A N 1
ATOM 777 C CA . LYS A 1 101 ? -14.978 12.549 10.035 1.00 97.94 101 LYS A CA 1
ATOM 778 C C . LYS A 1 101 ? -15.849 12.831 11.261 1.00 97.94 101 LYS A C 1
ATOM 780 O O . LYS A 1 101 ? -15.308 13.071 12.338 1.00 97.94 101 LYS A O 1
ATOM 785 N N . GLU A 1 102 ? -17.174 12.769 11.138 1.00 98.00 102 GLU A N 1
ATOM 786 C CA . GLU A 1 102 ? -18.097 12.891 12.279 1.00 98.00 102 GLU A CA 1
ATOM 787 C C . GLU A 1 102 ? -17.849 11.793 13.328 1.00 98.00 102 GLU A C 1
ATOM 789 O O . GLU A 1 102 ? -17.778 12.085 14.524 1.00 98.00 102 GLU A O 1
ATOM 794 N N . LEU A 1 103 ? -17.628 10.548 12.889 1.00 97.81 103 LEU A N 1
ATOM 795 C CA . LEU A 1 103 ? -17.281 9.438 13.780 1.00 97.81 103 LEU A CA 1
ATOM 796 C C . LEU A 1 103 ? -15.933 9.678 14.473 1.00 97.81 103 LEU A C 1
ATOM 798 O O . LEU A 1 103 ? -15.847 9.613 15.697 1.00 97.81 103 LEU A O 1
ATOM 802 N N . LEU A 1 104 ? -14.888 9.976 13.697 1.00 97.44 104 LEU A N 1
ATOM 803 C CA . LEU A 1 104 ? -13.510 10.106 14.190 1.00 97.44 104 LEU A CA 1
ATOM 804 C C . LEU A 1 104 ? -13.293 11.351 15.064 1.00 97.44 104 LEU A C 1
ATOM 806 O O . LEU A 1 104 ? -12.442 11.342 15.948 1.00 97.44 104 LEU A O 1
ATOM 810 N N . SER A 1 105 ? -14.085 12.407 14.860 1.00 96.44 105 SER A N 1
ATOM 811 C CA . SER A 1 105 ? -14.112 13.593 15.734 1.00 96.44 105 SER A CA 1
ATOM 812 C C . SER A 1 105 ? -14.974 13.412 16.988 1.00 96.44 105 SER A C 1
ATOM 814 O O . SER A 1 105 ? -15.013 14.295 17.845 1.00 96.44 105 SER A O 1
ATOM 816 N N . GLY A 1 106 ? -15.673 12.281 17.099 1.00 96.12 106 GLY A N 1
ATOM 817 C CA . GLY A 1 106 ? -16.541 11.939 18.218 1.00 96.12 106 GLY A CA 1
ATOM 818 C C . GLY A 1 106 ? -17.908 12.624 18.221 1.00 96.12 106 GLY A C 1
ATOM 819 O O . GLY A 1 106 ? -18.629 12.544 19.215 1.00 96.12 106 GLY A O 1
ATOM 820 N N . GLN A 1 107 ? -18.300 13.261 17.116 1.00 96.31 107 GLN A N 1
ATOM 821 C CA . GLN A 1 107 ? -19.606 13.911 16.970 1.00 96.31 107 GLN A CA 1
ATOM 822 C C . GLN A 1 107 ? -20.756 12.898 16.922 1.00 96.31 107 GLN A C 1
ATOM 824 O O . GLN A 1 107 ? -21.852 13.194 17.390 1.00 96.31 107 GLN A O 1
ATOM 829 N N . THR A 1 108 ? -20.516 11.699 16.383 1.00 94.44 108 THR A N 1
ATOM 830 C CA . THR A 1 108 ? -21.562 10.678 16.228 1.00 94.44 108 THR A CA 1
ATOM 831 C C . THR A 1 108 ? -21.880 9.936 17.528 1.00 94.44 108 THR A C 1
ATOM 833 O O . THR A 1 108 ? -23.048 9.707 17.833 1.00 94.44 108 THR A O 1
ATOM 836 N N . MET A 1 109 ? -20.861 9.511 18.281 1.00 91.94 109 MET A N 1
ATOM 837 C CA . MET A 1 109 ? -21.040 8.602 19.427 1.00 91.94 109 MET A CA 1
ATOM 838 C C . MET A 1 109 ? -20.047 8.834 20.577 1.00 91.94 109 MET A C 1
ATOM 840 O O . MET A 1 109 ? -19.839 7.947 21.404 1.00 91.94 109 MET A O 1
ATOM 844 N N . GLY A 1 110 ? -19.442 10.023 20.649 1.00 94.31 110 GLY A N 1
ATOM 845 C CA . GLY A 1 110 ? -18.322 10.301 21.546 1.00 94.31 110 GLY A CA 1
ATOM 846 C C . GLY A 1 110 ? -16.990 9.808 20.979 1.00 9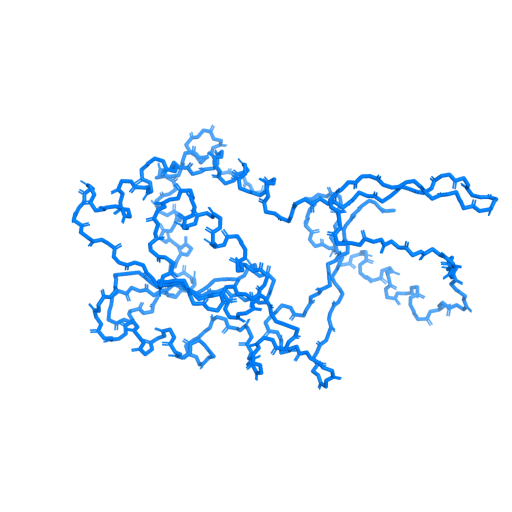4.31 110 GLY A C 1
ATOM 847 O O . GLY A 1 110 ? -16.923 9.341 19.844 1.00 94.31 110 GLY A O 1
ATOM 848 N N . GLN A 1 111 ? -15.922 9.949 21.765 1.00 93.38 111 GLN A N 1
ATOM 849 C CA . GLN A 1 111 ? -14.554 9.649 21.338 1.00 93.38 111 GLN A CA 1
ATOM 850 C C . GLN A 1 111 ? -14.433 8.219 20.779 1.00 93.38 111 GLN A C 1
ATOM 852 O O . GLN A 1 111 ? -14.735 7.258 21.482 1.00 93.38 111 GLN A O 1
ATOM 857 N N . PHE A 1 112 ? -13.954 8.101 19.537 1.00 96.31 112 PHE A N 1
ATOM 858 C CA . PHE A 1 112 ? -13.659 6.832 18.872 1.00 96.31 112 PHE A CA 1
ATOM 859 C C . PHE A 1 112 ? -12.174 6.795 18.504 1.00 96.31 112 PHE A C 1
ATOM 861 O O . PHE A 1 112 ? -11.738 7.405 17.526 1.00 96.31 112 PHE A O 1
ATOM 868 N N . ASN A 1 113 ? -11.375 6.126 19.333 1.00 95.69 113 ASN A N 1
ATOM 869 C CA . ASN A 1 113 ? -9.921 6.145 19.216 1.00 95.69 113 ASN A CA 1
ATOM 870 C C . ASN A 1 113 ? -9.439 5.065 18.246 1.00 95.69 113 ASN A C 1
ATOM 872 O O . ASN A 1 113 ? -9.568 3.870 18.522 1.00 95.69 113 ASN A O 1
ATOM 876 N N . VAL A 1 114 ? -8.837 5.488 17.137 1.00 98.19 114 VAL A N 1
ATOM 877 C CA . VAL A 1 114 ? -8.186 4.588 16.177 1.00 98.19 114 VAL A CA 1
ATOM 878 C C . VAL A 1 114 ? -6.691 4.462 16.467 1.00 98.19 114 VAL A C 1
ATOM 880 O O . VAL A 1 114 ? -6.101 5.381 17.023 1.00 98.19 114 VAL A O 1
ATOM 883 N N . LEU A 1 115 ? -6.071 3.351 16.070 1.00 98.69 115 LEU A N 1
ATOM 884 C CA . LEU A 1 115 ? -4.620 3.147 16.076 1.00 98.69 115 LEU A CA 1
ATOM 885 C C . LEU A 1 115 ? -4.211 2.370 14.822 1.00 98.69 115 LEU A C 1
ATOM 887 O O . LEU A 1 115 ? -4.614 1.223 14.643 1.00 98.69 115 LEU A O 1
ATOM 891 N N . ILE A 1 116 ? -3.429 2.984 13.940 1.00 98.75 116 ILE A N 1
ATOM 892 C CA . ILE A 1 116 ? -3.156 2.430 12.607 1.00 98.75 116 ILE A CA 1
ATOM 893 C C . ILE A 1 116 ? -1.658 2.282 12.416 1.00 98.75 116 ILE A C 1
ATOM 895 O O . ILE A 1 116 ? -0.922 3.239 12.627 1.00 98.75 116 ILE A O 1
ATOM 899 N N . ASP A 1 117 ? -1.208 1.104 12.004 1.00 98.75 117 ASP A N 1
ATOM 900 C CA . ASP A 1 117 ? 0.200 0.792 11.790 1.00 98.75 117 ASP A CA 1
ATOM 901 C C . ASP A 1 117 ? 0.466 0.481 10.311 1.00 98.75 117 ASP A C 1
ATOM 903 O O . ASP A 1 117 ? -0.116 -0.437 9.737 1.00 98.75 117 ASP A O 1
ATOM 907 N N . SER A 1 118 ? 1.339 1.257 9.671 1.00 98.62 118 SER A N 1
ATOM 908 C CA . SER A 1 118 ? 1.745 0.999 8.280 1.00 98.62 118 SER A CA 1
ATOM 909 C C . SER A 1 118 ? 2.963 0.081 8.165 1.00 98.62 118 SER A C 1
ATOM 911 O O . SER A 1 118 ? 3.418 -0.152 7.052 1.00 98.62 118 SER A O 1
ATOM 913 N N . LEU A 1 119 ? 3.528 -0.396 9.282 1.00 98.31 119 LEU A N 1
ATOM 914 C CA . LEU A 1 119 ? 4.703 -1.277 9.329 1.00 98.31 119 LEU A CA 1
ATOM 915 C C . LEU A 1 119 ? 5.881 -0.783 8.466 1.00 98.31 119 LEU A C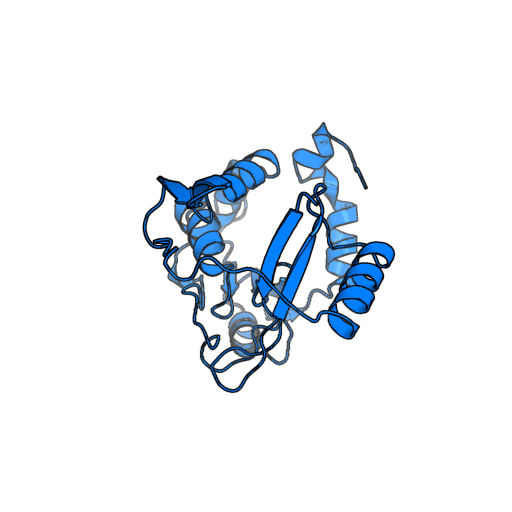 1
ATOM 917 O O . LEU A 1 119 ? 6.604 -1.576 7.868 1.00 98.31 119 LEU A O 1
ATOM 921 N N . TYR A 1 120 ? 6.071 0.542 8.382 1.00 98.56 120 TYR A N 1
ATOM 922 C CA . TYR A 1 120 ? 7.062 1.201 7.519 1.00 98.56 120 TYR A CA 1
ATOM 923 C C . TYR A 1 120 ? 6.923 0.862 6.019 1.00 98.56 120 TYR A C 1
ATOM 925 O O . TYR A 1 120 ? 7.878 1.031 5.258 1.00 98.56 120 TYR A O 1
ATOM 933 N N . GLY A 1 121 ? 5.756 0.374 5.598 1.00 98.31 121 GLY A N 1
ATOM 934 C CA . GLY A 1 121 ? 5.419 0.015 4.226 1.00 98.31 121 GLY A CA 1
ATOM 935 C C . GLY A 1 121 ? 4.874 1.178 3.400 1.00 98.31 121 GLY A C 1
ATOM 936 O O . GLY A 1 121 ? 4.866 2.340 3.818 1.00 98.31 121 GLY A O 1
ATOM 937 N N . ALA A 1 122 ? 4.403 0.853 2.196 1.00 98.38 122 ALA A N 1
ATOM 938 C CA . ALA A 1 122 ? 3.958 1.828 1.204 1.00 98.38 122 ALA A CA 1
ATOM 939 C C . ALA A 1 122 ? 2.703 2.615 1.622 1.00 98.38 122 ALA A C 1
ATOM 941 O O . ALA A 1 122 ? 2.487 3.717 1.120 1.00 98.38 122 ALA A O 1
ATOM 942 N N . THR A 1 123 ? 1.893 2.102 2.557 1.00 98.56 123 THR A N 1
ATOM 943 C CA . THR A 1 123 ? 0.636 2.739 2.992 1.00 98.56 123 THR A CA 1
ATOM 944 C C . THR A 1 123 ? 0.831 3.993 3.835 1.00 98.56 123 THR A C 1
ATOM 946 O O . THR A 1 123 ? -0.120 4.746 4.018 1.00 98.56 123 THR A O 1
ATOM 949 N N . GLY A 1 124 ? 2.037 4.252 4.341 1.00 98.69 124 GLY A N 1
ATOM 950 C CA . GLY A 1 124 ? 2.304 5.351 5.268 1.00 98.69 124 GLY A CA 1
ATOM 951 C C . GLY A 1 124 ? 1.808 6.733 4.802 1.00 98.69 124 GLY A C 1
ATOM 952 O O . GLY A 1 124 ? 0.996 7.348 5.500 1.00 98.69 124 GLY A O 1
ATOM 953 N N . PRO A 1 125 ? 2.207 7.213 3.607 1.00 98.62 125 PRO A N 1
ATOM 954 C CA . PRO A 1 125 ? 1.691 8.458 3.036 1.00 98.62 125 PRO A CA 1
ATOM 955 C C . PRO A 1 125 ? 0.167 8.460 2.844 1.00 98.62 125 PRO A C 1
ATOM 957 O O . PRO A 1 125 ? -0.478 9.464 3.125 1.00 98.62 125 PRO A O 1
ATOM 960 N N . TYR A 1 126 ? -0.428 7.331 2.446 1.00 98.81 126 TYR A N 1
ATOM 961 C CA . TYR A 1 126 ? -1.879 7.206 2.263 1.00 98.81 126 TYR A CA 1
ATOM 962 C C . TYR A 1 126 ? -2.629 7.346 3.588 1.00 98.81 126 TYR A C 1
ATOM 964 O O . TYR A 1 126 ? -3.628 8.058 3.666 1.00 98.81 126 TYR A O 1
ATOM 972 N N . VAL A 1 127 ? -2.127 6.695 4.639 1.00 98.62 127 VAL A N 1
ATOM 973 C CA . VAL A 1 127 ? -2.663 6.785 5.999 1.00 98.62 127 VAL A CA 1
ATOM 974 C C . VAL A 1 127 ? -2.599 8.225 6.502 1.00 98.62 127 VAL A C 1
ATOM 976 O O . VAL A 1 127 ? -3.604 8.737 6.991 1.00 98.62 127 VAL A O 1
ATOM 979 N N . ASN A 1 128 ? -1.466 8.908 6.322 1.00 98.69 128 ASN A N 1
ATOM 980 C CA . ASN A 1 128 ? -1.322 10.304 6.735 1.00 98.69 128 ASN A CA 1
ATOM 981 C C . ASN A 1 128 ? -2.281 11.227 5.958 1.00 98.69 128 ASN A C 1
ATOM 983 O O . ASN A 1 128 ? -3.036 11.978 6.570 1.00 98.69 128 ASN A O 1
ATOM 987 N N . THR A 1 129 ? -2.343 11.139 4.628 1.00 98.69 129 THR A N 1
ATOM 988 C CA . THR A 1 129 ? -3.235 12.006 3.841 1.00 98.69 129 THR A CA 1
ATOM 989 C C . THR A 1 129 ? -4.715 11.732 4.125 1.00 98.69 129 THR A C 1
ATOM 991 O O . THR A 1 129 ? -5.499 12.663 4.306 1.00 98.69 129 THR A O 1
ATOM 994 N N . ILE A 1 130 ? -5.136 10.466 4.198 1.00 98.69 130 ILE A N 1
ATOM 995 C CA . ILE A 1 130 ? -6.553 10.130 4.398 1.00 98.69 130 ILE A CA 1
ATOM 996 C C . ILE A 1 130 ? -6.962 10.352 5.855 1.00 98.69 130 ILE A C 1
ATOM 998 O O . ILE A 1 130 ? -7.898 11.101 6.126 1.00 98.69 130 ILE A O 1
ATOM 1002 N N . LEU A 1 131 ? -6.292 9.711 6.812 1.00 98.50 131 LEU A N 1
ATOM 1003 C CA . LEU A 1 131 ? -6.752 9.728 8.200 1.00 98.50 131 LEU A CA 1
ATOM 1004 C C . LEU A 1 131 ? -6.388 11.035 8.907 1.00 98.50 131 LEU A C 1
ATOM 1006 O O . LEU A 1 131 ? -7.236 11.590 9.602 1.00 98.50 131 LEU A O 1
ATOM 1010 N N . VAL A 1 132 ? -5.174 11.557 8.712 1.00 98.44 132 VAL A N 1
ATOM 1011 C CA . VAL A 1 132 ? -4.723 12.773 9.409 1.00 98.44 132 VAL A CA 1
ATOM 1012 C C . VAL A 1 132 ? -5.226 14.023 8.694 1.00 98.44 132 VAL A C 1
ATOM 1014 O O . VAL A 1 132 ? -6.000 14.786 9.266 1.00 98.44 132 VAL A O 1
ATOM 1017 N N . GLU A 1 133 ? -4.837 14.237 7.437 1.00 98.44 133 GLU A N 1
ATOM 1018 C CA . GLU A 1 133 ? -5.111 15.508 6.749 1.00 98.44 133 GLU A CA 1
ATOM 1019 C C . GLU A 1 133 ? -6.595 15.677 6.391 1.00 98.44 133 GLU A C 1
ATOM 1021 O O . GLU A 1 133 ? -7.182 16.735 6.632 1.00 98.44 133 GLU A O 1
ATOM 1026 N N . LYS A 1 134 ? -7.226 14.641 5.823 1.00 98.25 134 LYS A N 1
ATOM 1027 C CA . LYS A 1 134 ? -8.624 14.714 5.367 1.00 98.25 134 LYS A CA 1
ATOM 1028 C C . LYS A 1 134 ? -9.621 14.484 6.504 1.00 98.25 134 LYS A C 1
ATOM 1030 O O . LYS A 1 134 ? -10.578 15.255 6.651 1.00 98.25 134 LYS A O 1
ATOM 1035 N N . LEU A 1 135 ? -9.404 13.442 7.309 1.00 98.06 135 LEU A N 1
ATOM 1036 C CA . LEU A 1 135 ? -10.349 13.015 8.347 1.00 98.06 135 LEU A CA 1
ATOM 1037 C C . LEU A 1 135 ? -10.041 13.561 9.749 1.00 98.06 135 LEU A C 1
ATOM 1039 O O . LEU A 1 135 ? -10.906 13.486 10.618 1.00 98.06 135 LEU A O 1
ATOM 1043 N N . GLY A 1 136 ? -8.884 14.195 9.961 1.00 97.50 136 GLY A N 1
ATOM 1044 C CA . GLY A 1 136 ? -8.577 14.922 11.196 1.00 97.50 136 GLY A CA 1
ATOM 1045 C C . GLY A 1 136 ? -8.182 14.045 12.386 1.00 97.50 136 GLY A C 1
ATOM 1046 O O . GLY A 1 136 ? -8.321 14.482 13.527 1.00 97.50 136 GLY A O 1
ATOM 1047 N N . VAL A 1 137 ? -7.713 12.819 12.147 1.00 97.88 137 VAL A N 1
ATOM 1048 C CA . VAL A 1 137 ? -7.168 11.950 13.198 1.00 97.88 137 VAL A CA 1
ATOM 1049 C C . VAL A 1 137 ? -5.838 12.517 13.696 1.00 97.88 137 VAL A C 1
ATOM 1051 O O . VAL A 1 137 ? -5.002 12.947 12.906 1.00 97.88 137 VAL A O 1
ATOM 1054 N N . ASP A 1 138 ? -5.619 12.499 15.012 1.00 97.38 138 ASP A N 1
ATOM 1055 C CA . ASP A 1 138 ? -4.348 12.927 15.605 1.00 97.38 138 ASP A CA 1
ATOM 1056 C C . ASP A 1 138 ? -3.194 12.029 15.098 1.00 97.38 138 ASP A C 1
ATOM 1058 O O . ASP A 1 138 ? -3.257 10.804 15.264 1.00 97.38 138 ASP A O 1
ATOM 1062 N N . PRO A 1 139 ? -2.130 12.600 14.498 1.00 97.88 139 PRO A N 1
ATOM 1063 C CA . PRO A 1 139 ? -1.038 11.831 13.904 1.00 97.88 139 PRO A CA 1
ATOM 1064 C C . PRO A 1 139 ? -0.318 10.915 14.898 1.00 97.88 139 PRO A C 1
ATOM 1066 O O . PRO A 1 139 ? 0.285 9.934 14.472 1.00 97.88 139 PRO A O 1
ATOM 1069 N N . LYS A 1 140 ? -0.403 11.159 16.215 1.00 97.25 140 LYS A N 1
ATOM 1070 C CA . LYS A 1 140 ? 0.195 10.262 17.223 1.00 97.25 140 LYS A CA 1
ATOM 1071 C C . LYS A 1 140 ? -0.396 8.847 17.210 1.00 97.25 140 LYS A C 1
ATOM 1073 O O . LYS A 1 140 ? 0.215 7.927 17.746 1.00 97.25 140 LYS A O 1
ATOM 1078 N N . PHE A 1 141 ? -1.587 8.682 16.635 1.00 97.75 141 PHE A N 1
ATOM 1079 C CA . PHE A 1 141 ? -2.256 7.393 16.486 1.00 97.75 141 PHE A CA 1
ATOM 1080 C C . PHE A 1 141 ? -1.869 6.660 15.196 1.00 97.75 141 PHE A C 1
ATOM 1082 O O . PHE A 1 141 ? -2.309 5.533 14.972 1.00 97.75 141 PHE A O 1
ATOM 1089 N N . MET A 1 142 ? -1.046 7.274 14.348 1.00 98.19 142 MET A N 1
ATOM 1090 C CA . MET A 1 142 ? -0.533 6.678 13.122 1.00 98.19 142 MET A CA 1
ATOM 1091 C C . MET A 1 142 ? 0.907 6.213 13.366 1.00 98.19 142 MET A C 1
ATOM 1093 O O . MET A 1 142 ? 1.827 7.011 13.528 1.00 98.19 142 MET A O 1
ATOM 1097 N N . SER A 1 143 ? 1.107 4.902 13.428 1.00 97.94 143 SER A N 1
ATOM 1098 C CA . SER A 1 143 ? 2.398 4.269 13.686 1.00 97.94 143 SER A CA 1
ATOM 1099 C C . SER A 1 143 ? 3.100 3.893 12.385 1.00 97.94 143 SER A C 1
ATOM 1101 O O . SER A 1 143 ? 2.477 3.448 11.420 1.00 97.94 143 SER A O 1
ATOM 1103 N N . HIS A 1 144 ? 4.422 4.075 12.377 1.00 98.31 144 HIS A N 1
ATOM 1104 C CA . HIS A 1 144 ? 5.314 3.609 11.312 1.00 98.31 144 HIS A CA 1
ATOM 1105 C C . HIS A 1 144 ? 4.889 4.044 9.895 1.00 98.31 144 HIS A C 1
ATOM 1107 O O . HIS A 1 144 ? 5.002 3.275 8.944 1.00 98.31 144 HIS A O 1
ATOM 1113 N N . THR A 1 145 ? 4.413 5.284 9.737 1.00 98.50 145 THR A N 1
ATOM 1114 C CA . THR A 1 145 ? 3.917 5.818 8.453 1.00 98.50 145 THR A CA 1
ATOM 1115 C C . THR A 1 145 ? 4.989 6.438 7.553 1.00 98.50 145 THR A C 1
ATOM 1117 O O . THR A 1 145 ? 4.672 6.964 6.489 1.00 98.50 145 THR A O 1
ATOM 1120 N N . THR A 1 146 ? 6.264 6.367 7.934 1.00 98.44 146 THR A N 1
ATOM 1121 C CA . THR A 1 146 ? 7.383 6.765 7.067 1.00 98.44 146 THR A CA 1
ATOM 1122 C C . THR A 1 146 ? 7.967 5.517 6.409 1.00 98.44 146 THR A C 1
ATOM 1124 O O . THR A 1 146 ? 8.576 4.725 7.131 1.00 98.44 146 THR A O 1
ATOM 1127 N N . PRO A 1 147 ? 7.832 5.323 5.083 1.00 98.38 147 PRO A N 1
ATOM 1128 C CA . PRO A 1 147 ? 8.351 4.133 4.421 1.00 98.38 147 PRO A CA 1
ATOM 1129 C C . PRO A 1 147 ? 9.857 3.949 4.635 1.00 98.38 147 PRO A C 1
ATOM 1131 O O . PRO A 1 147 ? 10.617 4.922 4.581 1.00 98.38 147 PRO A O 1
ATOM 1134 N N . LYS A 1 148 ? 10.302 2.708 4.858 1.00 98.38 148 LYS A N 1
ATOM 1135 C CA . LYS A 1 148 ? 11.728 2.368 4.995 1.00 98.38 148 LYS A CA 1
ATOM 1136 C C . LYS A 1 148 ? 12.111 1.203 4.080 1.00 98.38 148 LYS A C 1
ATOM 1138 O O . LYS A 1 148 ? 11.356 0.239 4.018 1.00 98.38 148 LYS A O 1
ATOM 1143 N N . PRO A 1 149 ? 13.300 1.225 3.441 1.00 96.88 149 PRO A N 1
ATOM 1144 C CA . PRO A 1 149 ? 13.748 0.136 2.564 1.00 96.88 149 PRO A CA 1
ATOM 1145 C C . PRO A 1 149 ? 13.841 -1.242 3.235 1.00 96.88 149 PRO A C 1
ATOM 1147 O O . PRO A 1 149 ? 13.812 -2.259 2.549 1.00 96.88 149 PRO A O 1
ATOM 1150 N N . ASP A 1 150 ? 13.995 -1.274 4.559 1.00 97.62 150 ASP A N 1
ATOM 1151 C CA . ASP A 1 150 ? 14.118 -2.479 5.383 1.00 97.62 150 ASP A CA 1
ATOM 1152 C C . ASP A 1 150 ? 12.916 -2.706 6.311 1.00 97.62 150 ASP A C 1
ATOM 1154 O O . ASP A 1 150 ? 12.984 -3.542 7.208 1.00 97.62 150 ASP A O 1
ATOM 1158 N N . PHE A 1 151 ? 11.846 -1.920 6.156 1.00 98.06 151 PHE A N 1
ATOM 1159 C CA . PHE A 1 151 ? 10.681 -1.909 7.045 1.00 98.06 151 PHE A CA 1
ATOM 1160 C C . PHE A 1 151 ? 11.031 -1.762 8.541 1.00 98.06 151 PHE A C 1
ATOM 1162 O O . PHE A 1 151 ? 10.352 -2.298 9.416 1.00 98.06 151 PHE A O 1
ATOM 1169 N N . GLY A 1 152 ? 12.130 -1.068 8.866 1.00 96.62 152 GLY A N 1
ATOM 1170 C CA . GLY A 1 152 ? 12.615 -0.959 10.244 1.00 96.62 152 GLY A CA 1
ATOM 1171 C C . GLY A 1 152 ? 13.222 -2.255 10.798 1.00 96.62 152 GLY A C 1
ATOM 1172 O O . GLY A 1 152 ? 13.284 -2.418 12.016 1.00 96.62 152 GLY A O 1
ATOM 1173 N N . GLY A 1 153 ? 13.654 -3.167 9.922 1.00 95.81 153 GLY A N 1
ATOM 1174 C CA . GLY A 1 153 ? 14.249 -4.462 10.258 1.00 95.81 153 GLY A CA 1
ATOM 1175 C C . GLY A 1 153 ? 13.235 -5.567 10.572 1.00 95.81 153 GLY A C 1
ATOM 1176 O O . GLY A 1 153 ? 13.634 -6.637 11.029 1.00 95.81 153 GLY A O 1
ATOM 1177 N N . GLY A 1 154 ? 11.939 -5.311 10.369 1.00 93.50 154 GLY A N 1
ATOM 1178 C CA . GLY A 1 154 ? 10.850 -6.251 10.639 1.00 93.50 154 GLY A CA 1
ATOM 1179 C C . GLY A 1 154 ? 10.235 -6.866 9.380 1.00 93.50 154 GLY A C 1
ATOM 1180 O O . GLY A 1 154 ? 10.590 -6.530 8.252 1.00 93.50 154 GLY A O 1
ATOM 1181 N N . HIS A 1 155 ? 9.271 -7.764 9.590 1.00 96.50 155 HIS A N 1
ATOM 1182 C CA . HIS A 1 155 ? 8.380 -8.228 8.529 1.00 96.50 155 HIS A CA 1
ATOM 1183 C C . HIS A 1 155 ? 7.171 -7.289 8.445 1.00 96.50 155 HIS A C 1
ATOM 1185 O O . HIS A 1 155 ? 6.474 -7.141 9.455 1.00 96.50 155 HIS A O 1
ATOM 1191 N N . PRO A 1 156 ? 6.875 -6.694 7.279 1.00 97.38 156 PRO A N 1
ATOM 1192 C CA . PRO A 1 156 ? 5.657 -5.922 7.081 1.00 97.38 156 PRO A CA 1
ATOM 1193 C C . PRO A 1 156 ? 4.472 -6.872 6.839 1.00 97.38 156 PRO A C 1
ATOM 1195 O O . PRO A 1 156 ? 3.868 -6.866 5.774 1.00 97.38 156 PRO A O 1
ATOM 1198 N N . ASP A 1 157 ? 4.174 -7.743 7.805 1.00 97.69 157 ASP A N 1
ATOM 1199 C CA . ASP A 1 157 ? 3.119 -8.757 7.714 1.00 97.69 157 ASP A CA 1
ATOM 1200 C C . ASP A 1 157 ? 2.047 -8.510 8.797 1.00 97.69 157 ASP A C 1
ATOM 1202 O O . ASP A 1 157 ? 2.325 -8.659 9.993 1.00 97.69 157 ASP A O 1
ATOM 1206 N N . PRO A 1 158 ? 0.819 -8.106 8.429 1.00 96.62 158 PRO A N 1
ATOM 1207 C CA . PRO A 1 158 ? -0.217 -7.735 9.380 1.00 96.62 158 PRO A CA 1
ATOM 1208 C C . PRO A 1 158 ? -0.864 -8.988 9.982 1.00 96.62 158 PRO A C 1
ATOM 1210 O O . PRO A 1 158 ? -1.923 -9.449 9.561 1.00 96.62 158 PRO A O 1
ATOM 1213 N N . ASN A 1 159 ? -0.229 -9.547 11.010 1.00 96.12 159 ASN A N 1
ATOM 1214 C CA . ASN A 1 159 ? -0.787 -10.625 11.822 1.00 96.12 159 ASN A CA 1
ATOM 1215 C C . ASN A 1 159 ? -0.393 -10.491 13.300 1.00 96.12 159 ASN A C 1
ATOM 1217 O O . ASN A 1 159 ? 0.429 -9.655 13.677 1.00 96.12 159 ASN A O 1
ATOM 1221 N N . LEU A 1 160 ? -0.977 -11.338 14.153 1.00 94.31 160 LEU A N 1
ATOM 1222 C CA . LEU A 1 160 ? -0.798 -11.270 15.608 1.00 94.31 160 LEU A CA 1
ATOM 1223 C C . LEU A 1 160 ? 0.655 -11.475 16.078 1.00 94.31 160 LEU A C 1
ATOM 1225 O O . LEU A 1 160 ? 0.980 -11.103 17.206 1.00 94.31 160 LEU A O 1
ATOM 1229 N N . THR A 1 161 ? 1.513 -12.059 15.236 1.00 95.19 161 THR A N 1
ATOM 1230 C CA . THR A 1 161 ? 2.928 -12.296 15.535 1.00 95.19 161 THR A CA 1
ATOM 1231 C C . THR A 1 161 ? 3.784 -11.087 15.174 1.00 95.19 161 THR A C 1
ATOM 1233 O O . THR A 1 161 ? 4.534 -10.606 16.021 1.00 95.19 161 THR A O 1
ATOM 1236 N N . TYR A 1 162 ? 3.685 -10.588 13.940 1.00 93.94 162 TYR A N 1
ATOM 1237 C CA . TYR A 1 162 ? 4.579 -9.532 13.448 1.00 93.94 162 TYR A CA 1
ATOM 1238 C C . TYR A 1 162 ? 4.086 -8.118 13.776 1.00 93.94 162 TYR A C 1
ATOM 1240 O O . TYR A 1 162 ? 4.894 -7.267 14.138 1.00 93.94 162 TYR A O 1
ATOM 1248 N N . ALA A 1 163 ? 2.771 -7.878 13.816 1.00 95.94 163 ALA A N 1
ATOM 1249 C CA . ALA A 1 163 ? 2.187 -6.615 14.284 1.00 95.94 163 ALA A CA 1
ATOM 1250 C C . ALA A 1 163 ? 2.001 -6.593 15.819 1.00 95.94 163 ALA A C 1
ATOM 1252 O O . ALA A 1 163 ? 1.028 -6.054 16.356 1.00 95.94 163 ALA A O 1
ATOM 1253 N N . LYS A 1 164 ? 2.938 -7.201 16.558 1.00 96.38 164 LYS A N 1
ATOM 1254 C CA . LYS A 1 164 ? 2.845 -7.394 18.012 1.00 96.38 164 LYS A CA 1
ATOM 1255 C C . LYS A 1 164 ? 2.708 -6.083 18.787 1.00 96.38 164 LYS A C 1
ATOM 1257 O O . LYS A 1 164 ? 1.927 -6.023 19.733 1.00 96.38 164 LYS A O 1
ATOM 1262 N N . GLN A 1 165 ? 3.427 -5.035 18.386 1.00 96.94 165 GLN A N 1
ATOM 1263 C CA . GLN A 1 165 ? 3.354 -3.728 19.049 1.00 96.94 165 GLN A CA 1
ATOM 1264 C C . GLN A 1 165 ? 1.938 -3.134 18.984 1.00 96.94 165 GLN A C 1
ATOM 1266 O O . GLN A 1 165 ? 1.438 -2.627 19.993 1.00 96.94 165 GLN A O 1
ATOM 1271 N N . LEU A 1 166 ? 1.275 -3.242 17.827 1.00 98.12 166 LEU A N 1
ATOM 1272 C CA . LEU A 1 166 ? -0.117 -2.832 17.660 1.00 98.12 166 LEU A CA 1
ATOM 1273 C C . LEU A 1 166 ? -1.030 -3.653 18.580 1.00 98.12 166 LEU A C 1
ATOM 1275 O O . LEU A 1 166 ? -1.804 -3.080 19.344 1.00 98.12 166 LEU A O 1
ATOM 1279 N N . VAL A 1 167 ? -0.904 -4.985 18.565 1.00 98.31 167 VAL A N 1
ATOM 1280 C CA . VAL A 1 167 ? -1.716 -5.888 19.402 1.00 98.31 167 VAL A CA 1
ATOM 1281 C C . VAL A 1 167 ? -1.562 -5.570 20.891 1.00 98.31 167 VAL A C 1
ATOM 1283 O O . VAL A 1 167 ? -2.558 -5.449 21.605 1.00 98.31 167 VAL A O 1
ATOM 1286 N N . ASP A 1 168 ? -0.327 -5.412 21.368 1.00 98.31 168 ASP A N 1
ATOM 1287 C CA . ASP A 1 168 ? -0.038 -5.113 22.771 1.00 98.31 168 ASP A CA 1
ATOM 1288 C C . ASP A 1 168 ? -0.579 -3.732 23.177 1.00 98.31 168 ASP A C 1
ATOM 1290 O O . ASP A 1 168 ? -1.058 -3.561 24.299 1.00 98.31 168 ASP A O 1
ATOM 1294 N N . THR A 1 169 ? -0.571 -2.755 22.265 1.00 98.38 169 THR A N 1
ATOM 1295 C CA . THR A 1 169 ? -1.149 -1.425 22.514 1.00 98.38 169 THR A CA 1
ATOM 1296 C C . THR A 1 169 ? -2.677 -1.467 22.540 1.00 98.38 169 THR A C 1
ATOM 1298 O O . THR A 1 169 ? -3.286 -0.906 23.450 1.00 98.38 169 THR A O 1
ATOM 1301 N N . MET A 1 170 ? -3.313 -2.199 21.621 1.00 98.50 170 MET A N 1
ATOM 1302 C CA . MET A 1 170 ? -4.771 -2.386 21.610 1.00 98.50 170 MET A CA 1
ATOM 1303 C C . MET A 1 170 ? -5.281 -3.094 22.875 1.00 98.50 170 MET A C 1
ATOM 1305 O O . MET A 1 170 ? -6.352 -2.761 23.387 1.00 98.50 170 MET A O 1
ATOM 1309 N N . LYS A 1 171 ? -4.504 -4.035 23.432 1.00 98.25 171 LYS A N 1
ATOM 1310 C CA . LYS A 1 171 ? -4.832 -4.752 24.680 1.00 98.25 171 LYS A CA 1
ATOM 1311 C C . LYS A 1 171 ? -4.907 -3.862 25.921 1.00 98.25 171 LYS A C 1
ATOM 1313 O O . LYS A 1 171 ? -5.511 -4.277 26.905 1.00 98.25 171 LYS A O 1
ATOM 1318 N N . LYS A 1 172 ? -4.350 -2.646 25.884 1.00 98.12 172 LYS A N 1
ATOM 1319 C CA . LYS A 1 172 ? -4.478 -1.669 26.981 1.00 98.12 172 LYS A CA 1
ATOM 1320 C C . LYS A 1 172 ? -5.898 -1.107 27.114 1.00 98.12 172 LYS A C 1
ATOM 1322 O O . LYS A 1 172 ? -6.227 -0.551 28.153 1.00 98.12 172 LYS A O 1
ATOM 1327 N N . GLY A 1 173 ? -6.735 -1.249 26.080 1.00 96.12 173 GLY A N 1
ATOM 1328 C CA . GLY A 1 173 ? -8.143 -0.836 26.114 1.00 96.12 173 GLY A CA 1
ATOM 1329 C C . GLY A 1 173 ? -8.391 0.661 25.901 1.00 96.12 173 GLY A C 1
ATOM 1330 O O . GLY A 1 173 ? -9.523 1.117 26.048 1.00 96.12 173 GLY A O 1
ATOM 1331 N N . GLU A 1 174 ? -7.358 1.420 25.531 1.00 96.69 174 GLU A N 1
ATOM 1332 C CA . GLU A 1 174 ? -7.420 2.872 25.283 1.00 96.69 174 GLU A CA 1
ATOM 1333 C C . GLU A 1 174 ? -7.943 3.225 23.877 1.00 96.69 174 GLU A C 1
ATOM 1335 O O . GLU A 1 174 ? -8.414 4.341 23.647 1.00 96.69 174 GLU A O 1
ATOM 1340 N N . HIS A 1 175 ? -7.876 2.265 22.949 1.00 98.25 175 HIS A N 1
ATOM 1341 C CA . HIS A 1 175 ? -8.267 2.409 21.547 1.00 98.25 175 HIS A CA 1
ATOM 1342 C C . HIS A 1 175 ? -9.439 1.476 21.228 1.00 98.25 175 HIS A C 1
ATOM 1344 O O . HIS A 1 175 ? -9.499 0.348 21.727 1.00 98.25 175 HIS A O 1
ATOM 1350 N N . ASP A 1 176 ? -10.362 1.940 20.391 1.00 98.19 176 ASP A N 1
ATOM 1351 C CA . ASP A 1 176 ? -11.581 1.219 20.022 1.00 98.19 176 ASP A CA 1
ATOM 1352 C C . ASP A 1 176 ? -11.407 0.424 18.721 1.00 98.19 176 ASP A C 1
ATOM 1354 O O . ASP A 1 176 ? -12.024 -0.631 18.556 1.00 98.19 176 ASP A O 1
ATOM 1358 N N . PHE A 1 177 ? -10.525 0.894 17.832 1.00 98.62 177 PHE A N 1
ATOM 1359 C CA . PHE A 1 177 ? -10.233 0.274 16.542 1.00 98.62 177 PHE A CA 1
ATOM 1360 C C . PHE A 1 177 ? -8.738 0.311 16.229 1.00 98.62 177 PHE A C 1
ATOM 1362 O O . PHE A 1 177 ? -8.093 1.351 16.338 1.00 98.62 177 PHE A O 1
ATOM 1369 N N . GLY A 1 178 ? -8.193 -0.824 15.809 1.00 98.75 178 GLY A N 1
ATOM 1370 C CA . GLY A 1 178 ? -6.809 -0.966 15.388 1.00 98.75 178 GLY A CA 1
ATOM 1371 C C . GLY A 1 178 ? -6.713 -1.570 13.996 1.00 98.75 178 GLY A C 1
ATOM 1372 O O . GLY A 1 178 ? -7.501 -2.456 13.664 1.00 98.75 178 GLY A O 1
ATOM 1373 N N . ALA A 1 179 ? -5.737 -1.142 13.199 1.00 98.81 179 ALA A N 1
ATOM 1374 C CA . ALA A 1 179 ? -5.432 -1.810 11.938 1.00 98.81 179 ALA A CA 1
ATOM 1375 C C . ALA A 1 179 ? -3.937 -1.817 11.610 1.00 98.81 179 ALA A C 1
ATOM 1377 O O . ALA A 1 179 ? -3.213 -0.906 12.005 1.00 98.81 179 ALA A O 1
ATOM 1378 N N . ALA A 1 180 ? -3.495 -2.832 10.868 1.00 98.81 180 ALA A N 1
ATOM 1379 C CA . ALA A 1 180 ? -2.159 -2.893 10.278 1.00 98.81 180 ALA A CA 1
ATOM 1380 C C . ALA A 1 180 ? -2.233 -3.230 8.787 1.00 98.81 180 ALA A C 1
ATOM 1382 O O . ALA A 1 180 ? -3.142 -3.959 8.386 1.00 98.81 180 ALA A O 1
ATOM 1383 N N . PHE A 1 181 ? -1.260 -2.757 8.008 1.00 98.69 181 PHE A N 1
ATOM 1384 C CA . PHE A 1 181 ? -1.104 -3.050 6.576 1.00 98.69 181 PHE A CA 1
ATOM 1385 C C . PHE A 1 181 ? 0.206 -3.788 6.285 1.00 98.69 181 PHE A C 1
ATOM 1387 O O . PHE A 1 181 ? 1.135 -3.721 7.090 1.00 98.69 181 PHE A O 1
ATOM 1394 N N . ASP A 1 182 ? 0.278 -4.489 5.151 1.00 98.38 182 ASP A N 1
ATOM 1395 C CA . ASP A 1 182 ? 1.516 -5.110 4.673 1.00 98.38 182 ASP A CA 1
ATOM 1396 C C . ASP A 1 182 ? 2.377 -4.166 3.812 1.00 98.38 182 ASP A C 1
ATOM 1398 O O . ASP A 1 182 ? 2.069 -2.984 3.651 1.00 98.38 182 ASP A O 1
ATO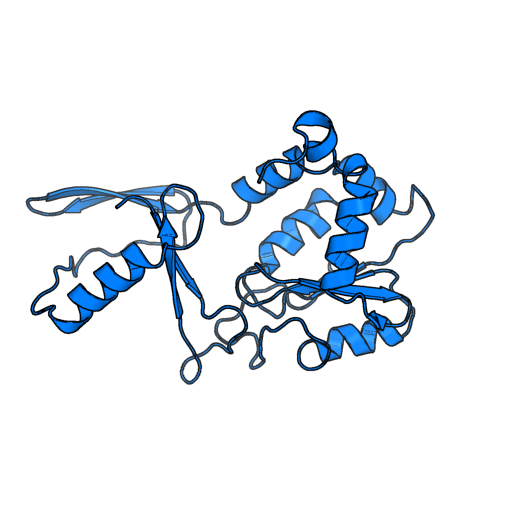M 1402 N N . GLY A 1 183 ? 3.498 -4.675 3.288 1.00 97.88 183 GLY A N 1
ATOM 1403 C CA . GLY A 1 183 ? 4.529 -3.861 2.636 1.00 97.88 183 GLY A CA 1
ATOM 1404 C C . GLY A 1 183 ? 4.042 -3.045 1.434 1.00 97.88 183 GLY A C 1
ATOM 1405 O O . GLY A 1 183 ? 4.456 -1.893 1.282 1.00 97.88 183 GLY A O 1
ATOM 1406 N N . ASP A 1 184 ? 3.160 -3.604 0.601 1.00 98.25 184 ASP A N 1
ATOM 1407 C CA . ASP A 1 184 ? 2.520 -2.918 -0.532 1.00 98.25 184 ASP A CA 1
ATOM 1408 C C . ASP A 1 184 ? 1.084 -2.451 -0.268 1.00 98.25 184 ASP A C 1
ATOM 1410 O O . ASP A 1 184 ? 0.556 -1.678 -1.068 1.00 98.25 184 ASP A O 1
ATOM 1414 N N . GLY A 1 185 ? 0.481 -2.829 0.861 1.00 97.81 185 GLY A N 1
ATOM 1415 C CA . GLY A 1 185 ? -0.805 -2.302 1.308 1.00 97.81 185 GLY A CA 1
ATOM 1416 C C . GLY A 1 185 ? -2.031 -2.992 0.719 1.00 97.81 185 GLY A C 1
ATOM 1417 O O . GLY A 1 185 ? -3.118 -2.415 0.772 1.00 97.81 185 GLY A O 1
ATOM 1418 N N . ASP A 1 186 ? -1.882 -4.195 0.156 1.00 97.31 186 ASP A N 1
ATOM 1419 C CA . ASP A 1 186 ? -3.005 -4.988 -0.359 1.00 97.31 186 ASP A CA 1
ATOM 1420 C C . ASP A 1 186 ? -3.630 -5.909 0.708 1.00 97.31 186 ASP A C 1
ATOM 1422 O O . ASP A 1 186 ? -4.741 -6.417 0.518 1.00 97.31 186 ASP A O 1
ATOM 1426 N N . ARG A 1 187 ? -2.987 -6.047 1.879 1.00 98.19 187 ARG A N 1
ATOM 1427 C CA . ARG A 1 187 ? -3.522 -6.763 3.048 1.00 98.19 187 ARG A CA 1
ATOM 1428 C C . ARG A 1 187 ? -3.794 -5.839 4.220 1.00 98.19 187 ARG A C 1
ATOM 1430 O O . ARG A 1 187 ? -3.147 -4.814 4.412 1.00 98.19 187 ARG A O 1
ATOM 1437 N N . ASN A 1 188 ? -4.731 -6.263 5.064 1.00 98.44 188 ASN A N 1
ATOM 1438 C CA . ASN A 1 188 ? -5.020 -5.607 6.330 1.00 98.44 188 ASN A CA 1
ATOM 1439 C C . ASN A 1 188 ? -5.308 -6.617 7.448 1.00 98.44 188 ASN A C 1
ATOM 1441 O O . ASN A 1 188 ? -5.835 -7.703 7.208 1.00 98.44 188 ASN A O 1
ATOM 1445 N N . MET A 1 189 ? -4.999 -6.213 8.678 1.00 98.69 189 MET A N 1
ATOM 1446 C CA . MET A 1 189 ? -5.483 -6.837 9.910 1.00 98.69 189 MET A CA 1
ATOM 1447 C C . MET A 1 189 ? -6.346 -5.837 10.663 1.00 98.69 189 MET A C 1
ATOM 1449 O O . MET A 1 189 ? -5.943 -4.686 10.792 1.00 98.69 189 MET A O 1
ATOM 1453 N N . ILE A 1 190 ? -7.475 -6.290 11.214 1.00 98.81 190 ILE A N 1
ATOM 1454 C CA . ILE A 1 190 ? -8.396 -5.463 11.999 1.00 98.81 190 ILE A CA 1
ATOM 1455 C C . ILE A 1 190 ? -8.457 -5.959 13.446 1.00 98.81 190 ILE A C 1
ATOM 1457 O O . ILE A 1 190 ? -8.606 -7.154 13.715 1.00 98.81 190 ILE A O 1
ATOM 1461 N N . LEU A 1 191 ? -8.366 -5.018 14.383 1.00 98.81 191 LEU A N 1
ATOM 1462 C CA . LEU A 1 191 ? -8.485 -5.237 15.818 1.00 98.81 191 LEU A CA 1
ATOM 1463 C C . LEU A 1 191 ? -9.591 -4.348 16.392 1.00 98.81 191 LEU A C 1
ATOM 1465 O O . LEU A 1 191 ? -9.678 -3.163 16.084 1.00 98.81 191 LEU A O 1
ATOM 1469 N N . GLY A 1 192 ? -10.414 -4.908 17.267 1.00 98.69 192 GLY A N 1
ATOM 1470 C CA . GLY A 1 192 ? -11.304 -4.149 18.135 1.00 98.69 192 GLY A CA 1
ATOM 1471 C C . GLY A 1 192 ? -10.648 -3.798 19.471 1.00 98.69 192 GLY A C 1
ATOM 1472 O O . GLY A 1 192 ? -9.506 -4.175 19.767 1.00 98.69 192 GLY A O 1
ATOM 1473 N N . LYS A 1 193 ? -11.418 -3.114 20.318 1.00 98.19 193 LYS A N 1
ATOM 1474 C CA . LYS A 1 193 ? -11.049 -2.783 21.699 1.00 98.19 193 LYS A CA 1
ATOM 1475 C C . LYS A 1 193 ? -10.532 -3.998 22.475 1.00 98.19 193 LYS A C 1
ATOM 1477 O O . LYS A 1 193 ? -10.991 -5.123 22.277 1.00 98.19 193 LYS A O 1
ATOM 1482 N N . ASN A 1 194 ? -9.579 -3.763 23.378 1.00 98.12 194 ASN A N 1
ATOM 1483 C CA . ASN A 1 194 ? -8.899 -4.793 24.177 1.00 98.12 194 ASN A CA 1
ATOM 1484 C C . ASN A 1 194 ? -8.151 -5.847 23.334 1.00 98.12 194 ASN A C 1
ATOM 1486 O O . ASN A 1 194 ? -7.858 -6.939 23.818 1.00 98.12 194 ASN A O 1
ATOM 1490 N N . GLY A 1 195 ? -7.824 -5.527 22.077 1.00 97.62 195 GLY A N 1
ATOM 1491 C CA . GLY A 1 195 ? -7.127 -6.437 21.167 1.00 97.62 195 GLY A CA 1
ATOM 1492 C C . GLY A 1 195 ? -8.007 -7.568 20.632 1.00 97.62 195 GLY A C 1
ATOM 1493 O O . GLY A 1 195 ? -7.485 -8.639 20.328 1.00 97.62 195 GLY A O 1
ATOM 1494 N N . PHE A 1 196 ? -9.326 -7.357 20.534 1.00 98.56 196 PHE A N 1
ATOM 1495 C CA . PHE A 1 196 ? -10.238 -8.315 19.908 1.00 98.56 196 PHE A CA 1
ATOM 1496 C C . PHE A 1 196 ? -9.843 -8.537 18.444 1.00 98.56 196 PHE A C 1
ATOM 1498 O O . PHE A 1 196 ? -9.924 -7.619 17.633 1.00 98.56 196 PHE A O 1
ATOM 1505 N N . PHE A 1 197 ? -9.403 -9.744 18.099 1.00 98.62 197 PHE A N 1
ATOM 1506 C CA . PHE A 1 197 ? -8.978 -10.062 16.741 1.00 98.62 197 PHE A CA 1
ATOM 1507 C C . PHE A 1 197 ? -10.180 -10.376 15.852 1.00 98.62 197 PHE A C 1
ATOM 1509 O O . PHE A 1 197 ? -10.902 -11.342 16.100 1.00 98.62 197 PHE A O 1
ATOM 1516 N N . VAL A 1 198 ? -10.367 -9.578 14.799 1.00 98.62 198 VAL A N 1
ATOM 1517 C CA . VAL A 1 198 ? -11.353 -9.863 13.756 1.00 98.62 198 VAL A CA 1
ATOM 1518 C C . VAL A 1 198 ? -10.685 -10.764 12.727 1.00 98.62 198 VAL A C 1
ATOM 1520 O O . VAL A 1 198 ? -9.733 -10.354 12.061 1.00 98.62 198 VAL A O 1
ATOM 1523 N N . THR A 1 199 ? -11.167 -12.000 12.589 1.00 98.19 199 THR A N 1
ATOM 1524 C CA . THR A 1 199 ? -10.613 -12.905 11.577 1.00 98.19 199 THR A CA 1
ATOM 1525 C C . THR A 1 199 ? -10.857 -12.329 10.173 1.00 98.19 199 THR A C 1
ATOM 1527 O O . THR A 1 199 ? -11.905 -11.718 9.946 1.00 98.19 199 THR A O 1
ATOM 1530 N N . PRO A 1 200 ? -9.944 -12.513 9.200 1.00 97.81 200 PRO A N 1
ATOM 1531 C CA . PRO A 1 200 ? -10.158 -12.002 7.843 1.00 97.81 200 PRO A CA 1
ATOM 1532 C C . PRO A 1 200 ? -11.458 -12.515 7.200 1.00 97.81 200 PRO A C 1
ATOM 1534 O O . PRO A 1 200 ? -12.145 -11.764 6.509 1.00 97.81 200 PRO A O 1
ATOM 1537 N N . SER A 1 201 ? -11.834 -13.767 7.485 1.00 98.31 201 SER A N 1
ATOM 1538 C CA . SER A 1 201 ? -13.089 -14.369 7.020 1.00 98.31 201 SER A CA 1
ATOM 1539 C C . SER A 1 201 ? -14.319 -13.670 7.602 1.00 98.31 201 SER A C 1
ATOM 1541 O O . SER A 1 201 ? -15.246 -13.347 6.858 1.00 98.31 201 SER A O 1
ATOM 1543 N N . ASP A 1 202 ? -14.321 -13.385 8.908 1.00 98.38 202 ASP A N 1
ATOM 1544 C CA . ASP A 1 202 ? -15.427 -12.665 9.545 1.00 98.38 202 ASP A CA 1
ATOM 1545 C C . ASP A 1 202 ? -15.466 -11.199 9.109 1.00 98.38 202 ASP A C 1
ATOM 1547 O O . ASP A 1 202 ? -16.548 -10.659 8.905 1.00 98.38 202 ASP A O 1
ATOM 1551 N N . SER A 1 203 ? -14.309 -10.562 8.900 1.00 98.38 203 SER A N 1
ATOM 1552 C CA . SER A 1 203 ? -14.225 -9.200 8.356 1.00 98.38 203 SER A CA 1
ATOM 1553 C C . SER A 1 203 ? -14.944 -9.103 7.006 1.00 98.38 203 SER A C 1
ATOM 1555 O O . SER A 1 203 ? -15.828 -8.261 6.828 1.00 98.38 203 SER A O 1
ATOM 1557 N N . LEU A 1 204 ? -14.660 -10.037 6.087 1.00 97.94 204 LEU A N 1
ATOM 1558 C CA . LEU A 1 204 ? -15.364 -10.138 4.807 1.00 97.94 204 LEU A CA 1
ATOM 1559 C C . LEU A 1 204 ? -16.875 -10.336 5.000 1.00 97.94 204 LEU A C 1
ATOM 1561 O O . LEU A 1 204 ? -17.667 -9.629 4.375 1.00 97.94 204 LEU A O 1
ATOM 1565 N N . ALA A 1 205 ? -17.285 -11.266 5.868 1.00 98.38 205 ALA A N 1
ATOM 1566 C CA . ALA A 1 205 ? -18.698 -11.548 6.119 1.00 98.38 205 ALA A CA 1
ATOM 1567 C C . ALA A 1 205 ? -19.447 -10.335 6.707 1.00 98.38 205 ALA A C 1
ATOM 1569 O O . ALA A 1 205 ? -20.561 -10.025 6.280 1.00 98.38 205 ALA A O 1
ATOM 1570 N N . VAL A 1 206 ? -18.826 -9.611 7.643 1.00 98.56 206 VAL A N 1
ATOM 1571 C CA . VAL A 1 206 ? -19.387 -8.404 8.265 1.00 98.56 206 VAL A CA 1
ATOM 1572 C C . VAL A 1 206 ? -19.526 -7.279 7.243 1.00 98.56 206 VAL A C 1
ATOM 1574 O O . VAL A 1 206 ? -20.583 -6.646 7.193 1.00 98.56 206 VAL A O 1
ATOM 1577 N N . ILE A 1 207 ? -18.517 -7.044 6.397 1.00 97.75 207 ILE A N 1
ATOM 1578 C CA . ILE A 1 207 ? -18.600 -6.038 5.327 1.00 97.75 207 ILE A CA 1
ATOM 1579 C C . ILE A 1 207 ? -19.711 -6.412 4.341 1.00 97.75 207 ILE A C 1
ATOM 1581 O O . ILE A 1 207 ? -20.560 -5.574 4.041 1.00 97.75 207 ILE A O 1
ATOM 1585 N N . ALA A 1 208 ? -19.766 -7.673 3.898 1.00 96.69 208 ALA A N 1
ATOM 1586 C CA . ALA A 1 208 ? -20.790 -8.169 2.978 1.00 96.69 208 ALA A CA 1
ATOM 1587 C C . ALA A 1 208 ? -22.216 -7.990 3.534 1.00 96.69 208 ALA A C 1
ATOM 1589 O O . ALA A 1 208 ? -23.117 -7.549 2.819 1.00 96.69 208 ALA A O 1
ATOM 1590 N N . ALA A 1 209 ? -22.418 -8.253 4.829 1.00 98.00 209 ALA A N 1
ATOM 1591 C CA . ALA A 1 209 ? -23.702 -8.048 5.499 1.00 98.00 209 ALA A CA 1
ATOM 1592 C C . ALA A 1 209 ? -24.097 -6.560 5.636 1.00 98.00 209 ALA A C 1
ATOM 1594 O O . ALA A 1 209 ? -25.272 -6.250 5.845 1.00 98.00 209 ALA A O 1
ATOM 1595 N N . ASN A 1 210 ? -23.140 -5.633 5.503 1.00 97.94 210 ASN A N 1
ATOM 1596 C CA . ASN A 1 210 ? -23.320 -4.199 5.742 1.00 97.94 210 ASN A CA 1
ATOM 1597 C C . ASN A 1 210 ? -22.963 -3.312 4.535 1.00 97.94 210 ASN A C 1
ATOM 1599 O O . ASN A 1 210 ? -22.794 -2.105 4.698 1.00 97.94 210 ASN A O 1
ATOM 1603 N N . LEU A 1 211 ? -22.910 -3.854 3.311 1.00 96.31 211 LEU A N 1
ATOM 1604 C CA . LEU A 1 211 ? -22.515 -3.104 2.101 1.00 96.31 211 LEU A CA 1
ATOM 1605 C C . LEU A 1 211 ? -23.335 -1.832 1.869 1.00 96.31 211 LEU A C 1
ATOM 1607 O O . LEU A 1 211 ? -22.818 -0.838 1.365 1.00 96.31 211 LEU A O 1
ATOM 1611 N N . LYS A 1 212 ? -24.601 -1.830 2.303 1.00 96.00 212 LYS A N 1
ATOM 1612 C CA . LYS A 1 212 ? -25.481 -0.655 2.261 1.00 96.00 212 LYS A CA 1
ATOM 1613 C C . LYS A 1 212 ? -24.942 0.548 3.042 1.00 96.00 212 LYS A C 1
ATOM 1615 O O . LYS A 1 212 ? -25.468 1.634 2.869 1.00 96.00 212 LYS A O 1
ATOM 1620 N N . CYS A 1 213 ? -23.942 0.395 3.905 1.00 97.12 213 CYS A N 1
ATOM 1621 C CA . CYS A 1 213 ? -23.319 1.505 4.626 1.00 97.12 213 CYS A CA 1
ATOM 1622 C C . CYS A 1 213 ? -22.294 2.273 3.773 1.00 97.12 213 CYS A C 1
ATOM 1624 O O . CYS A 1 213 ? -21.912 3.379 4.145 1.00 97.12 213 CYS A O 1
ATOM 1626 N N . ILE A 1 214 ? -21.867 1.721 2.633 1.00 97.81 214 ILE A N 1
ATOM 1627 C CA . ILE A 1 214 ? -20.857 2.311 1.749 1.00 97.81 214 ILE A CA 1
ATOM 1628 C C . ILE A 1 214 ? -21.563 2.891 0.507 1.00 97.81 214 ILE A C 1
ATOM 1630 O O . ILE A 1 214 ? -22.207 2.131 -0.228 1.00 97.81 214 ILE A O 1
ATOM 1634 N N . PRO A 1 215 ? -21.451 4.209 0.237 1.00 97.62 215 PRO A N 1
ATOM 1635 C CA . PRO A 1 215 ? -22.143 4.873 -0.873 1.00 97.62 215 PRO A CA 1
ATOM 1636 C C . PRO A 1 215 ? -21.951 4.203 -2.235 1.00 97.62 215 PRO A C 1
ATOM 1638 O O . PRO A 1 215 ? -22.918 4.056 -2.984 1.00 97.62 215 PRO A O 1
ATOM 1641 N N . TYR A 1 216 ? -20.736 3.732 -2.536 1.00 97.00 216 TYR A N 1
ATOM 1642 C CA . TYR A 1 216 ? -20.440 3.052 -3.796 1.00 97.00 216 TYR A CA 1
ATOM 1643 C C . TYR A 1 216 ? -21.401 1.896 -4.102 1.00 97.00 216 TYR A C 1
ATOM 1645 O O . TYR A 1 216 ? -21.965 1.844 -5.196 1.00 97.00 216 TYR A O 1
ATOM 1653 N N . PHE A 1 217 ? -21.624 0.992 -3.141 1.00 96.56 217 PHE A N 1
ATOM 1654 C CA . PHE A 1 217 ? -22.469 -0.188 -3.347 1.00 96.56 217 PHE A CA 1
ATOM 1655 C C . PHE A 1 217 ? -23.958 0.159 -3.380 1.00 96.56 217 PHE A C 1
ATOM 1657 O O . PHE A 1 217 ? -24.722 -0.537 -4.044 1.00 96.56 217 PHE A O 1
ATOM 1664 N N . GLN A 1 218 ? -24.380 1.245 -2.721 1.00 95.38 218 GLN A N 1
ATOM 1665 C CA . GLN A 1 218 ? -25.754 1.743 -2.851 1.00 95.38 218 GLN A CA 1
ATOM 1666 C C . GLN A 1 218 ? -26.046 2.214 -4.283 1.00 95.38 218 GLN A C 1
ATOM 1668 O O . GLN A 1 218 ? -27.139 1.990 -4.794 1.00 95.38 218 GLN A O 1
ATOM 1673 N N . GLN A 1 219 ? -25.070 2.859 -4.927 1.00 94.19 219 GLN A N 1
ATOM 1674 C CA . GLN A 1 219 ? -25.230 3.445 -6.260 1.00 94.19 219 GLN A CA 1
ATOM 1675 C C . GLN A 1 219 ? -24.991 2.436 -7.387 1.00 94.19 219 GLN A C 1
ATOM 1677 O O . GLN A 1 219 ? -25.683 2.456 -8.401 1.00 94.19 219 GLN A O 1
ATOM 1682 N N . ASN A 1 220 ? -23.997 1.561 -7.224 1.00 94.12 220 ASN A N 1
ATOM 1683 C CA . ASN A 1 220 ? -23.504 0.698 -8.298 1.00 94.12 220 ASN A CA 1
ATOM 1684 C C . ASN A 1 220 ? -23.907 -0.772 -8.143 1.00 94.12 220 ASN A C 1
ATOM 1686 O O . ASN A 1 220 ? -23.701 -1.551 -9.077 1.00 94.12 220 ASN A O 1
ATOM 1690 N N . GLY A 1 221 ? -24.455 -1.153 -6.985 1.00 91.00 221 GLY A N 1
ATOM 1691 C CA . GLY A 1 221 ? -24.614 -2.550 -6.603 1.00 91.00 221 GLY A CA 1
ATOM 1692 C C . GLY A 1 221 ? -23.267 -3.250 -6.411 1.00 91.00 221 GLY A C 1
ATOM 1693 O O . GLY A 1 221 ? -22.213 -2.618 -6.334 1.00 91.00 221 GLY A O 1
ATOM 1694 N N . ILE A 1 222 ? -23.306 -4.578 -6.336 1.00 87.00 222 ILE A N 1
ATOM 1695 C CA . ILE A 1 222 ? -22.108 -5.419 -6.267 1.00 87.00 222 ILE A CA 1
ATOM 1696 C C . ILE A 1 222 ? -21.701 -5.767 -7.699 1.00 87.00 222 ILE A C 1
ATOM 1698 O O . ILE A 1 222 ? -22.495 -6.341 -8.444 1.00 87.00 222 ILE A O 1
ATOM 1702 N N . LYS A 1 223 ? -20.470 -5.424 -8.075 1.00 75.69 223 LYS A N 1
ATOM 1703 C CA . LYS A 1 223 ? -19.851 -5.821 -9.344 1.00 75.69 223 LYS A CA 1
ATOM 1704 C C . LYS A 1 223 ? -18.610 -6.649 -9.018 1.00 75.69 223 LYS A C 1
ATOM 1706 O O . LYS A 1 223 ? -17.825 -6.233 -8.169 1.00 75.69 223 LYS A O 1
ATOM 1711 N N . GLY A 1 224 ? -18.488 -7.815 -9.644 1.00 57.94 224 GLY A N 1
ATO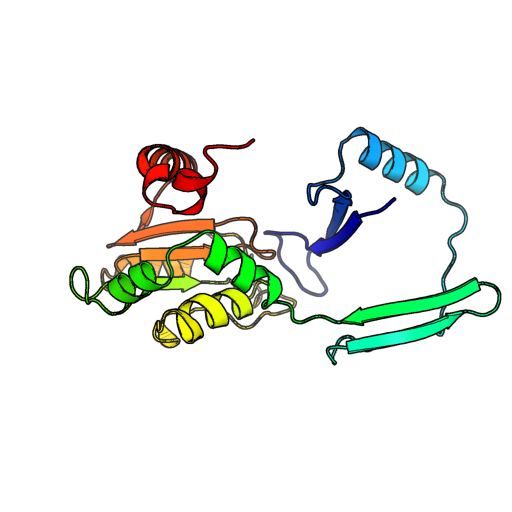M 1712 C CA . GLY A 1 224 ? -17.358 -8.738 -9.531 1.00 57.94 224 GLY A CA 1
ATOM 1713 C C . GLY A 1 224 ? -16.821 -9.081 -10.906 1.00 57.94 224 GLY A C 1
ATOM 1714 O O . GLY A 1 224 ? -17.639 -9.066 -11.856 1.00 57.94 224 GLY A O 1
#

Radius of gyration: 20.85 Å; chains: 1; bounding box: 48×36×61 Å

Secondary structure (DSSP, 8-state):
--EEEEE--TTS--STTS---EEEEETTSSBPPHHHHHHHHHHHHH-------TT----TTS-EEEEEEETTTEEEEEEE--TTHHHHHHHHHHS-HHHHHHHHTTTTTS---EEEE-TTSTTHHHHIIIIIIIT---GGGEES-S--TTGGGS----STTTTHHHHHHHTTS--SEEEEE-SSSS-EEEEEGGGEEE-HHHHHHHHHHTGGGSHHHHHH----

InterPro domains:
  IPR005841 Alpha-D-phosphohexomutase superfamily [PR00509] (3-17)
  IPR005841 Alpha-D-phosphohexomutase superfamily [PR00509] (111-130)
  IPR005841 Alpha-D-phosphohexomutase superfamily [PR00509] (147-160)
  IPR005841 Alpha-D-phosphohexomutase superfamily [PR00509] (175-190)
  IPR005844 Alpha-D-phosphohexomutase, alpha/beta/alpha domain I [PF02878] (2-49)
  IPR005845 Alpha-D-phosphohexomutase, alpha/beta/alpha domain II [PF02879] (86-195)
  IPR016055 Alpha-D-phosphohexomutase, alpha/beta/alpha I/II/III [SSF53738] (3-102)
  IPR016055 Alpha-D-phosphohexomutase, alpha/beta/alpha I/II/III [SSF53738] (85-197)
  IPR016066 Alpha-D-phosphohexomutase, conserved site [PS00710] (4-13)
  IPR045244 Phosphoglucomutase [PTHR22573] (2-224)

pLDDT: mean 96.56, std 4.17, range [57.94, 98.81]